Protein AF-A0A438G8S4-F1 (afdb_monomer_lite)

Secondary structure (DSSP, 8-state):
--PPP-----PPP-S-S-PPPPPSS------TTGGGGT-GGG-----PPP-EEEEEEEEEEE-TT--EEEPPPEEEEEETTEEEEEEES-SS-HHHHHHHHHHHHHHHHTS-SSEEEEEEEEEETTS-EEEEEEESS--GGGTTHHHHBSS-HHHHHHHHHHTPPPPP--BSSSEEEEEEEE---HHHHGGG-SS-----STTHHHHHHHHHHHHHHHHSTTEEEEE---SS--TT-EEEEEEEEESSHHHHHHHHHHHHT---S--S-----SEEEEESSGGGHHHHHHHHHHHHHTT--EEEEE--TTT-HHHHHHHHHHTTTTT--EEEEE--SSS----

pLDDT: mean 80.67, std 22.36, range [23.38, 98.88]

Organism: Vitis vinifera (NCBI:txid29760)

Radius of gyration: 25.35 Å; chains: 1; bounding box: 74×63×58 Å

Sequence (343 aa):
MSRAGVLFQNALPEPDSRLGKSDGKNSILTWSHENALGGYEHGLYIEKWAPFVKELAVIVARGRDNSILCYPVVETIHKENICHIVKAPADVPWKIRRLATDVAYKAVSSLEGAGVFAVEMFLTIDGQILLNEVAPRPHNSGHHTIESCYTSQFEQHLRAVVGLPLGDPSMKTPAAIMYNLLGEDEENVEKGRSDGGKSGFEGEAGFSLANKLIGKALSIPGASVHWYDKPEMRKQRKMGHITIVGPSMGIVEARLHSMLGEESVDDQSSVTPRVGIIMGSDSDLPVMKDAAGILNHFGVPHEVRIVSAHRTPEMMFSYAMSARERGVQIIIAGAGGAAHLPG

InterPro domains:
  IPR000031 PurE domain [PF00731] (274-343)
  IPR000031 PurE domain [SM01001] (273-343)
  IPR003135 ATP-grasp fold, ATP-dependent carboxylate-amine ligase-type [PF02222] (39-154)
  IPR011054 Rudiment single hybrid motif [SSF51246] (175-260)
  IPR011761 ATP-grasp fold [PS50975] (44-162)
  IPR040686 Phosphoribosylaminoimidazole carboxylase, C-terminal domain [PF17769] (176-254)

Foldseek 3Di:
DDDDDDDPPPDDPDDDDDDDDDDDDDDPPPDPCQVVVVHCPPHDDDDDDAQFPWKKKWKWFAAPVRDIDIAAIWTFDDDPNATFKIKPRHPDPPVLRVLNRVVVSVVVSPDDDGFMKMWMWGQHPVGDTGTDDIDRYDDPNQQLQVQFAPAGSVNQRVCRRVRHDGDGNYTPFQIKMKGFLAFDWPVVLVVVDPDPDDDPDTAPSRVVVSVLLVVLQVPQPQKDWFAPPDPHHDGRHGGTMIMHTHNDRVSSVVSVCSSVVPDPPPPDDDPLAQEEEEEQDPVCVVVSVVVVVVCVVVVHHYDYDYDHCVPHVVSVVVCVVCCVVSNHNYYHYDYDPPDDDPD

Structure (mmCIF, N/CA/C/O backbone):
data_AF-A0A438G8S4-F1
#
_entry.id   AF-A0A438G8S4-F1
#
loop_
_atom_site.group_PDB
_atom_site.id
_atom_site.type_symbol
_atom_site.label_atom_id
_atom_site.label_alt_id
_atom_site.label_comp_id
_atom_site.label_asym_id
_atom_site.label_entity_id
_atom_site.label_seq_id
_atom_site.pdbx_PDB_ins_code
_atom_site.Cartn_x
_atom_site.Cartn_y
_atom_site.Cartn_z
_atom_site.occupancy
_atom_site.B_iso_or_equiv
_atom_site.auth_seq_id
_atom_site.auth_comp_id
_atom_site.auth_asym_id
_atom_site.auth_atom_id
_atom_site.pdbx_PDB_model_num
ATOM 1 N N . MET A 1 1 ? 20.125 1.885 -22.813 1.00 27.41 1 MET A N 1
ATOM 2 C CA . MET A 1 1 ? 20.150 2.313 -21.397 1.00 27.41 1 MET A CA 1
ATOM 3 C C . MET A 1 1 ? 19.700 3.767 -21.332 1.00 27.41 1 MET A C 1
ATOM 5 O O . MET A 1 1 ? 20.532 4.662 -21.367 1.00 27.41 1 MET A O 1
ATOM 9 N N . SER A 1 2 ? 18.390 4.017 -21.333 1.00 23.38 2 SER A N 1
ATOM 10 C CA . SER A 1 2 ? 17.837 5.356 -21.116 1.00 23.38 2 SER A CA 1
ATOM 11 C C . SER A 1 2 ? 17.893 5.654 -19.619 1.00 23.38 2 SER A C 1
ATOM 13 O O . SER A 1 2 ? 17.249 4.971 -18.823 1.00 23.38 2 SER A O 1
ATOM 15 N N . ARG A 1 3 ? 18.715 6.628 -19.224 1.00 23.48 3 ARG A N 1
ATOM 16 C CA . ARG A 1 3 ? 18.669 7.192 -17.873 1.00 23.48 3 ARG A CA 1
ATOM 17 C C . ARG A 1 3 ? 17.302 7.853 -17.717 1.00 23.48 3 ARG A C 1
ATOM 19 O O . ARG A 1 3 ? 16.975 8.743 -18.493 1.00 23.48 3 ARG A O 1
ATOM 26 N N . ALA A 1 4 ? 16.502 7.360 -16.776 1.00 27.95 4 ALA A N 1
ATOM 27 C CA . ALA A 1 4 ? 15.242 7.980 -16.398 1.00 27.95 4 ALA A CA 1
ATOM 28 C C . ALA A 1 4 ? 15.524 9.435 -15.999 1.00 27.95 4 ALA A C 1
ATOM 30 O O . ALA A 1 4 ? 16.323 9.680 -15.092 1.00 27.95 4 ALA A O 1
ATOM 31 N N . GLY A 1 5 ? 14.934 10.379 -16.733 1.00 25.77 5 GLY A N 1
ATOM 32 C CA . GLY A 1 5 ? 14.933 11.783 -16.351 1.00 25.77 5 GLY A CA 1
ATOM 33 C C . GLY A 1 5 ? 14.265 11.917 -14.988 1.00 25.77 5 GLY A C 1
ATOM 34 O O . GLY A 1 5 ? 13.245 11.285 -14.723 1.00 25.77 5 GLY A O 1
ATOM 35 N N . VAL A 1 6 ? 14.882 12.690 -14.104 1.00 29.17 6 VAL A N 1
ATOM 36 C CA . VAL A 1 6 ? 14.291 13.065 -12.822 1.00 29.17 6 VAL A CA 1
ATOM 37 C C . VAL A 1 6 ? 13.072 13.933 -13.139 1.00 29.17 6 VAL A C 1
ATOM 39 O O . VAL A 1 6 ? 13.227 15.044 -13.641 1.00 29.17 6 VAL A O 1
ATOM 42 N N . LEU A 1 7 ? 11.866 13.412 -12.900 1.00 36.28 7 LEU A N 1
ATOM 43 C CA . LEU A 1 7 ? 10.634 14.198 -12.940 1.00 36.28 7 LEU A CA 1
ATOM 44 C C . LEU A 1 7 ? 10.687 15.218 -11.797 1.00 36.28 7 LEU A C 1
ATOM 46 O O . LEU A 1 7 ? 10.555 14.868 -10.626 1.00 36.28 7 LEU A O 1
ATOM 50 N N . PHE A 1 8 ? 10.903 16.488 -12.133 1.00 32.91 8 PHE A N 1
ATOM 51 C CA . PHE A 1 8 ? 10.674 17.586 -11.203 1.00 32.91 8 PHE A CA 1
ATOM 52 C C . PHE A 1 8 ? 9.167 17.846 -11.115 1.00 32.91 8 PHE A C 1
ATOM 54 O O . PHE A 1 8 ? 8.626 18.646 -11.874 1.00 32.91 8 PHE A O 1
ATOM 61 N N . GLN A 1 9 ? 8.486 17.216 -10.156 1.00 36.41 9 GLN A N 1
ATOM 62 C CA . GLN A 1 9 ? 7.221 17.743 -9.637 1.00 36.41 9 GLN A CA 1
ATOM 63 C C . GLN A 1 9 ? 7.529 18.923 -8.702 1.00 36.41 9 GLN A C 1
ATOM 65 O O . GLN A 1 9 ? 7.425 18.833 -7.479 1.00 36.41 9 GLN A O 1
ATOM 70 N N . ASN A 1 10 ? 7.951 20.052 -9.271 1.00 32.94 10 ASN A N 1
ATOM 71 C CA . ASN A 1 10 ? 7.858 21.315 -8.550 1.00 32.94 10 ASN A CA 1
ATOM 72 C C . ASN A 1 10 ? 6.409 21.783 -8.676 1.00 32.94 10 ASN A C 1
ATOM 74 O O . ASN A 1 10 ? 6.005 22.303 -9.715 1.00 32.94 10 ASN A O 1
ATOM 78 N N . ALA A 1 11 ? 5.627 21.565 -7.619 1.00 32.25 11 ALA A N 1
ATOM 79 C CA . ALA A 1 11 ? 4.345 22.225 -7.448 1.00 32.25 11 ALA A CA 1
ATOM 80 C C . ALA A 1 11 ? 4.557 23.737 -7.618 1.00 32.25 11 ALA A C 1
ATOM 82 O O . ALA A 1 11 ? 5.338 24.351 -6.888 1.00 32.25 11 ALA A O 1
ATOM 83 N N . LEU A 1 12 ? 3.885 24.340 -8.598 1.00 35.34 12 LEU A N 1
ATOM 84 C CA . LEU A 1 12 ? 3.706 25.784 -8.580 1.00 35.34 12 LEU A CA 1
ATOM 85 C C . LEU A 1 12 ? 2.774 26.087 -7.396 1.00 35.34 12 LEU A C 1
ATOM 87 O O . LEU A 1 12 ? 1.701 25.482 -7.327 1.00 35.34 12 LEU A O 1
ATOM 91 N N . PRO A 1 13 ? 3.155 26.968 -6.453 1.00 30.38 13 PRO A N 1
ATOM 92 C CA . PRO A 1 13 ? 2.222 27.426 -5.433 1.00 30.38 13 PRO A CA 1
ATOM 93 C C . PRO A 1 13 ? 1.021 28.100 -6.107 1.00 30.38 13 PRO A C 1
ATOM 95 O O . PRO A 1 13 ? 1.143 28.630 -7.216 1.00 30.38 13 PRO A O 1
ATOM 98 N N . GLU A 1 14 ? -0.136 28.046 -5.443 1.00 31.12 14 GLU A N 1
ATOM 99 C CA . GLU A 1 14 ? -1.374 28.675 -5.905 1.00 31.12 14 GLU A CA 1
ATOM 100 C C . GLU A 1 14 ? -1.153 30.108 -6.425 1.00 31.12 14 GLU A C 1
ATOM 102 O O . GLU A 1 14 ? -0.259 30.821 -5.951 1.00 31.12 14 GLU A O 1
ATOM 107 N N . PRO A 1 15 ? -1.967 30.558 -7.398 1.00 37.41 15 PRO A N 1
ATOM 108 C CA . PRO A 1 15 ? -1.817 31.862 -8.005 1.00 37.41 15 PRO A CA 1
ATOM 109 C C . PRO A 1 15 ? -2.339 32.928 -7.042 1.00 37.41 15 PRO A C 1
ATOM 111 O O . PRO A 1 15 ? -3.450 33.420 -7.210 1.00 37.41 15 PRO A O 1
ATOM 114 N N . ASP A 1 16 ? -1.538 33.333 -6.060 1.00 31.25 16 ASP A N 1
ATOM 115 C CA . ASP A 1 16 ? -1.742 34.642 -5.458 1.00 31.25 16 ASP A CA 1
ATOM 116 C C . ASP A 1 16 ? -0.448 35.374 -5.092 1.00 31.25 16 ASP A C 1
ATOM 118 O O . ASP A 1 16 ? 0.493 34.855 -4.489 1.00 31.25 16 ASP A O 1
ATOM 122 N N . SER A 1 17 ? -0.472 36.656 -5.444 1.00 30.36 17 SER A N 1
ATOM 123 C CA . SER A 1 17 ? 0.406 37.737 -5.014 1.00 30.36 17 SER A CA 1
ATOM 124 C C . SER A 1 17 ? 1.826 37.846 -5.598 1.00 30.36 17 SER A C 1
ATOM 126 O O . SER A 1 17 ? 2.745 38.251 -4.886 1.00 30.36 17 SER A O 1
ATOM 128 N N . ARG A 1 18 ? 2.015 37.623 -6.915 1.00 32.56 18 ARG A N 1
ATOM 129 C CA . ARG A 1 18 ? 2.965 38.441 -7.733 1.00 32.56 18 ARG A CA 1
ATOM 130 C C . ARG A 1 18 ? 2.962 38.239 -9.258 1.00 32.56 18 ARG A C 1
ATOM 132 O O . ARG A 1 18 ? 3.923 38.617 -9.924 1.00 32.56 18 ARG A O 1
ATOM 139 N N . LEU A 1 19 ? 1.895 37.704 -9.845 1.00 36.53 19 LEU A N 1
ATOM 140 C CA . LEU A 1 19 ? 1.791 37.580 -11.303 1.00 36.53 19 LEU A CA 1
ATOM 141 C C . LEU A 1 19 ? 1.117 38.829 -11.887 1.00 36.53 19 LEU A C 1
ATOM 143 O O . LEU A 1 19 ? 0.013 39.201 -11.495 1.00 36.53 19 LEU A O 1
ATOM 147 N N . GLY A 1 20 ? 1.843 39.522 -12.766 1.00 30.20 20 GLY A N 1
ATOM 148 C CA . GLY A 1 20 ? 1.416 40.768 -13.395 1.00 30.20 20 GLY A CA 1
ATOM 149 C C . GLY A 1 20 ? 0.075 40.639 -14.118 1.00 30.20 20 GLY A C 1
ATOM 150 O O . GLY A 1 20 ? -0.240 39.610 -14.712 1.00 30.20 20 GLY A O 1
ATOM 151 N N . LYS A 1 21 ? -0.713 41.717 -14.060 1.00 27.39 21 LYS A N 1
ATOM 152 C CA . LYS A 1 21 ? -1.974 41.872 -14.794 1.00 27.39 21 LYS A CA 1
ATOM 153 C C . LYS A 1 21 ? -1.754 41.632 -16.292 1.00 27.39 21 LYS A C 1
ATOM 155 O O . LYS A 1 21 ? -0.838 42.204 -16.878 1.00 27.39 21 LYS A O 1
ATOM 160 N N . SER A 1 22 ? -2.620 40.826 -16.904 1.00 34.72 22 SER A N 1
ATOM 161 C CA . SER A 1 22 ? -2.694 40.675 -18.356 1.00 34.72 22 SER A CA 1
ATOM 162 C C . SER A 1 22 ? -3.569 41.778 -18.955 1.00 34.72 22 SER A C 1
ATOM 164 O O . SER A 1 22 ? -4.778 41.791 -18.714 1.00 34.72 22 SER A O 1
ATOM 166 N N . ASP A 1 23 ? -2.995 42.646 -19.783 1.00 29.34 23 ASP A N 1
ATOM 167 C CA . ASP A 1 23 ? -3.778 43.458 -20.713 1.00 29.34 23 ASP A CA 1
ATOM 168 C C . ASP A 1 23 ? -3.934 42.671 -22.017 1.00 29.34 23 ASP A C 1
ATOM 170 O O . ASP A 1 23 ? -2.964 42.257 -22.654 1.00 29.34 23 ASP A O 1
ATOM 174 N N . GLY A 1 24 ? -5.188 42.381 -22.364 1.00 40.34 24 GLY A N 1
ATOM 175 C CA . GLY A 1 24 ? -5.553 41.461 -23.432 1.00 40.34 24 GLY A CA 1
ATOM 176 C C . GLY A 1 24 ? -4.952 41.822 -24.790 1.00 40.34 24 GLY A C 1
ATOM 177 O O . GLY A 1 24 ? -5.335 42.821 -25.394 1.00 40.34 24 GLY A O 1
ATOM 178 N N . LYS A 1 25 ? -4.051 40.959 -25.273 1.00 31.59 25 LYS A N 1
ATOM 179 C CA . LYS A 1 25 ? -3.812 40.540 -26.670 1.00 31.59 25 LYS A CA 1
ATOM 180 C C . LYS A 1 25 ? -2.514 39.721 -26.694 1.00 31.59 25 LYS A C 1
ATOM 182 O O . LYS A 1 25 ? -1.467 40.247 -26.352 1.00 31.59 25 LYS A O 1
ATOM 187 N N . ASN A 1 26 ? -2.592 38.450 -27.101 1.00 36.12 26 ASN A N 1
ATOM 188 C CA . ASN A 1 26 ? -1.451 37.546 -27.333 1.00 36.12 26 ASN A CA 1
ATOM 189 C C . ASN A 1 26 ? -0.325 37.600 -26.279 1.00 36.12 26 ASN A C 1
ATOM 191 O O . ASN A 1 26 ? 0.792 38.010 -26.580 1.00 36.12 26 ASN A O 1
ATOM 195 N N . SER A 1 27 ? -0.577 37.127 -25.059 1.00 27.72 27 SER A N 1
ATOM 196 C CA . SER A 1 27 ? 0.499 36.900 -24.089 1.00 27.72 27 SER A CA 1
ATOM 197 C C . SER A 1 27 ? 0.954 35.442 -24.141 1.00 27.72 27 SER A C 1
ATOM 199 O O . SER A 1 27 ? 0.354 34.565 -23.519 1.00 27.72 27 SER A O 1
ATOM 201 N N . ILE A 1 28 ? 2.036 35.190 -24.876 1.00 31.41 28 ILE A N 1
ATOM 202 C CA . ILE A 1 28 ? 2.954 34.095 -24.555 1.00 31.41 28 ILE A CA 1
ATOM 203 C C . ILE A 1 28 ? 3.394 34.353 -23.111 1.00 31.41 28 ILE A C 1
ATOM 205 O O . ILE A 1 28 ? 4.013 35.379 -22.836 1.00 31.41 28 ILE A O 1
ATOM 209 N N . LEU A 1 29 ? 3.012 33.479 -22.179 1.00 34.69 29 LEU A N 1
ATOM 210 C CA . LEU A 1 29 ? 3.540 33.506 -20.817 1.00 34.69 29 LEU A CA 1
ATOM 211 C C . LEU A 1 29 ? 5.038 33.208 -20.916 1.00 34.69 29 LEU A C 1
ATOM 213 O O . LEU A 1 29 ? 5.446 32.055 -21.031 1.00 34.69 29 LEU A O 1
ATOM 217 N N . THR A 1 30 ? 5.862 34.251 -20.948 1.00 35.22 30 THR A N 1
ATOM 218 C CA . THR A 1 30 ? 7.315 34.121 -20.865 1.00 35.22 30 THR A CA 1
ATOM 219 C C . THR A 1 30 ? 7.662 33.731 -19.433 1.00 35.22 30 THR A C 1
ATOM 221 O O . THR A 1 30 ? 7.739 34.584 -18.548 1.00 35.22 30 THR A O 1
ATOM 224 N N . TRP A 1 31 ? 7.820 32.432 -19.189 1.00 48.22 31 TRP A N 1
ATOM 225 C CA . TRP A 1 31 ? 8.297 31.903 -17.917 1.00 48.22 31 TRP A CA 1
ATOM 226 C C . TRP A 1 31 ? 9.793 32.199 -17.781 1.00 48.22 31 TRP A C 1
ATOM 228 O O . TRP A 1 31 ? 10.627 31.525 -18.372 1.00 48.22 31 TRP A O 1
ATOM 238 N N . SER A 1 32 ? 10.160 33.196 -16.978 1.00 46.50 32 SER A N 1
ATOM 239 C CA . SER A 1 32 ? 11.558 33.584 -16.724 1.00 46.50 32 SER A CA 1
ATOM 240 C C . SER A 1 32 ? 12.320 32.621 -15.788 1.00 46.50 32 SER A C 1
ATOM 242 O O . SER A 1 32 ? 13.231 33.042 -15.075 1.00 46.50 32 SER A O 1
ATOM 244 N N . HIS A 1 33 ? 11.936 31.342 -15.723 1.00 54.47 33 HIS A N 1
ATOM 245 C CA . HIS A 1 33 ? 12.423 30.365 -14.732 1.00 54.47 33 HIS A CA 1
ATOM 246 C C . HIS A 1 33 ? 12.982 29.076 -15.352 1.00 54.47 33 HIS A C 1
ATOM 248 O O . HIS A 1 33 ? 13.039 28.037 -14.705 1.00 54.47 33 HIS A O 1
ATOM 254 N N . GLU A 1 34 ? 13.453 29.142 -16.593 1.00 54.41 34 GLU A N 1
ATOM 255 C CA . GLU A 1 34 ? 14.004 27.995 -17.332 1.00 54.41 34 GLU A CA 1
ATOM 256 C C . GLU A 1 34 ? 15.209 27.354 -16.619 1.00 54.41 34 GLU A C 1
ATOM 258 O O . GLU A 1 34 ? 15.308 26.132 -16.515 1.00 54.41 34 GLU A O 1
ATOM 263 N N . ASN A 1 35 ? 16.081 28.180 -16.028 1.00 56.31 35 ASN A N 1
ATOM 264 C CA . ASN A 1 35 ? 17.233 27.706 -15.255 1.00 56.31 35 ASN A CA 1
ATOM 265 C C . ASN A 1 35 ? 16.826 26.992 -13.955 1.00 56.31 35 ASN A C 1
ATOM 267 O O . ASN A 1 35 ? 17.545 26.107 -13.499 1.00 56.31 35 ASN A O 1
ATOM 271 N N . ALA A 1 36 ? 15.676 27.341 -13.366 1.00 61.09 36 ALA A N 1
ATOM 272 C CA . ALA A 1 36 ? 15.169 26.683 -12.159 1.00 61.09 36 ALA A CA 1
ATOM 273 C C . ALA A 1 36 ? 14.598 25.282 -12.448 1.00 61.09 36 ALA A C 1
ATOM 275 O O . ALA A 1 36 ? 14.473 24.472 -11.534 1.00 61.09 36 ALA A O 1
ATOM 276 N N . LEU A 1 37 ? 14.281 24.990 -13.715 1.00 63.16 37 LEU A N 1
ATOM 277 C CA . LEU A 1 37 ? 13.768 23.699 -14.182 1.00 63.16 37 LEU A CA 1
ATOM 278 C C . LEU A 1 37 ? 14.872 22.789 -14.752 1.00 63.16 37 LEU A C 1
ATOM 280 O O . LEU A 1 37 ? 14.572 21.750 -15.329 1.00 63.16 37 LEU A O 1
ATOM 284 N N . GLY A 1 38 ? 16.149 23.164 -14.602 1.00 66.00 38 GLY A N 1
ATOM 285 C CA . GLY A 1 38 ? 17.290 22.359 -15.056 1.00 66.00 38 GLY A CA 1
ATOM 286 C C . GLY A 1 38 ? 17.641 22.504 -16.542 1.00 66.00 38 GLY A C 1
ATOM 287 O O . GLY A 1 38 ? 18.517 21.787 -17.025 1.00 66.00 38 GLY A O 1
ATOM 288 N N . GLY A 1 39 ? 17.010 23.448 -17.252 1.00 66.75 39 GLY A N 1
ATOM 289 C CA . GLY A 1 39 ? 17.267 23.732 -18.665 1.00 66.75 39 GLY A CA 1
ATOM 290 C C . GLY A 1 39 ? 16.673 22.703 -19.639 1.00 66.75 39 GLY A C 1
ATOM 291 O O . GLY A 1 39 ? 16.302 21.589 -19.278 1.00 66.75 39 GLY A O 1
ATOM 292 N N . TYR A 1 40 ? 16.583 23.075 -20.918 1.00 70.62 40 TYR A N 1
ATOM 293 C CA . TYR A 1 40 ? 15.944 22.246 -21.953 1.00 70.62 40 TYR A CA 1
ATOM 294 C C . TYR A 1 40 ? 16.796 21.072 -22.453 1.00 70.62 40 TYR A C 1
ATOM 296 O O . TYR A 1 40 ? 16.299 20.266 -23.237 1.00 70.62 40 TYR A O 1
ATOM 304 N N . GLU A 1 41 ? 18.056 20.948 -22.021 1.00 77.00 41 GLU A N 1
ATOM 305 C CA . GLU A 1 41 ? 18.974 19.914 -22.527 1.00 77.00 41 GLU A CA 1
ATOM 306 C C . GLU A 1 41 ? 18.452 18.484 -22.315 1.00 77.00 41 GLU A C 1
ATOM 308 O O . GLU A 1 41 ? 18.769 17.590 -23.096 1.00 77.00 41 GLU A O 1
ATOM 313 N N . HIS A 1 42 ? 17.613 18.275 -21.296 1.00 67.56 42 HIS A N 1
ATOM 314 C CA . HIS A 1 42 ? 17.050 16.966 -20.955 1.00 67.56 42 HIS A CA 1
ATOM 315 C C . HIS A 1 42 ? 15.594 16.779 -21.409 1.00 67.56 42 HIS A C 1
ATOM 317 O O . HIS A 1 42 ? 15.020 15.718 -21.169 1.00 67.56 42 HIS A O 1
ATOM 323 N N . GLY A 1 43 ? 15.016 17.771 -22.100 1.00 74.62 43 GLY A N 1
ATOM 324 C CA . GLY A 1 43 ? 13.594 17.815 -22.432 1.00 74.62 43 GLY A CA 1
ATOM 325 C C . GLY A 1 43 ? 12.730 18.064 -21.193 1.00 74.62 43 GLY A C 1
ATOM 326 O O . GLY A 1 43 ? 12.899 17.431 -20.155 1.00 74.62 43 GLY A O 1
ATOM 327 N N . LEU A 1 44 ? 11.787 18.997 -21.296 1.00 79.50 44 LEU A N 1
ATOM 328 C CA . LEU A 1 44 ? 10.826 19.272 -20.231 1.00 79.50 44 LEU A CA 1
ATOM 329 C C . LEU A 1 44 ? 9.443 18.811 -20.676 1.00 79.50 44 LEU A C 1
ATOM 331 O O . LEU A 1 44 ? 9.004 19.117 -21.785 1.00 79.50 44 LEU A O 1
ATOM 335 N N . TYR A 1 45 ? 8.767 18.076 -19.799 1.00 79.00 45 TYR A N 1
ATOM 336 C CA . TYR A 1 45 ? 7.364 17.722 -19.948 1.00 79.00 45 TYR A CA 1
ATOM 337 C C . TYR A 1 45 ? 6.553 18.560 -18.964 1.00 79.00 45 TYR A C 1
ATOM 339 O O . TYR A 1 45 ? 6.894 18.641 -17.786 1.00 79.00 45 TYR A O 1
ATOM 347 N N . ILE A 1 46 ? 5.510 19.214 -19.469 1.00 83.94 46 ILE A N 1
ATOM 348 C CA . ILE A 1 46 ? 4.613 20.046 -18.672 1.00 83.94 46 ILE A CA 1
ATOM 349 C C . ILE A 1 46 ? 3.242 19.392 -18.708 1.00 83.94 46 ILE A C 1
ATOM 351 O O . ILE A 1 46 ? 2.676 19.174 -19.780 1.00 83.94 46 ILE A O 1
ATOM 355 N N . GLU A 1 47 ? 2.698 19.127 -17.529 1.00 83.75 47 GLU A N 1
ATOM 356 C CA . GLU A 1 47 ? 1.356 18.595 -17.349 1.00 83.75 47 GLU A CA 1
ATOM 357 C C . GLU A 1 47 ? 0.462 19.573 -16.592 1.00 83.75 47 GLU A C 1
ATOM 359 O O . GLU A 1 47 ? 0.917 20.474 -15.884 1.00 83.75 47 GLU A O 1
ATOM 364 N N . LYS A 1 48 ? -0.848 19.409 -16.773 1.00 89.50 48 LYS A N 1
ATOM 365 C CA . LYS A 1 48 ? -1.839 20.179 -16.028 1.00 89.50 48 LYS A CA 1
ATOM 366 C C . LYS A 1 48 ? -1.869 19.688 -14.581 1.00 89.50 48 LYS A C 1
ATOM 368 O O . LYS A 1 48 ? -1.946 18.488 -14.347 1.00 89.50 48 LYS A O 1
ATOM 373 N N . TRP A 1 49 ? -1.934 20.621 -13.632 1.00 89.31 49 TRP A N 1
ATOM 374 C CA . TRP A 1 49 ? -2.181 20.293 -12.229 1.00 89.31 49 TRP 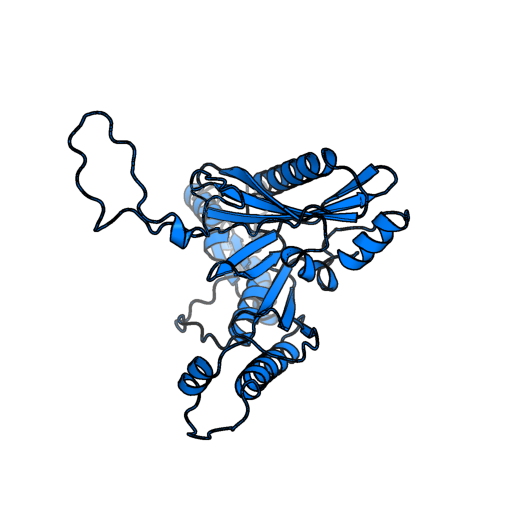A CA 1
ATOM 375 C C . TRP A 1 49 ? -3.488 19.502 -12.050 1.00 89.31 49 TRP A C 1
ATOM 377 O O . TRP A 1 49 ? -4.555 19.933 -12.509 1.00 89.31 49 TRP A O 1
ATOM 387 N N . ALA A 1 50 ? -3.405 18.359 -11.370 1.00 90.12 50 ALA A N 1
ATOM 388 C CA . ALA A 1 50 ? -4.546 17.510 -11.053 1.00 90.12 50 ALA A CA 1
ATOM 389 C C . ALA A 1 50 ? -5.161 17.921 -9.698 1.00 90.12 50 ALA A C 1
ATOM 391 O O . ALA A 1 50 ? -4.490 17.816 -8.675 1.00 90.12 50 ALA A O 1
ATOM 392 N N . PRO A 1 51 ? -6.434 18.360 -9.638 1.00 91.25 51 PRO A N 1
ATOM 393 C CA . PRO A 1 51 ? -7.104 18.674 -8.375 1.00 91.25 51 PRO A CA 1
ATOM 394 C C . PRO A 1 51 ? -7.565 17.383 -7.677 1.00 91.25 51 PRO A C 1
ATOM 396 O O . PRO A 1 51 ? -8.728 16.975 -7.771 1.00 91.25 51 PRO A O 1
ATOM 399 N N . PHE A 1 52 ? -6.628 16.703 -7.021 1.00 94.94 52 PHE A N 1
ATOM 400 C CA . PHE A 1 52 ? -6.867 15.428 -6.353 1.00 94.94 52 PHE A CA 1
ATOM 401 C C . PHE A 1 52 ? -7.221 15.586 -4.871 1.00 94.94 52 PHE A C 1
ATOM 403 O O . PHE A 1 52 ? -6.816 16.539 -4.215 1.00 94.94 52 PHE A O 1
ATOM 410 N N . VAL A 1 53 ? -7.993 14.633 -4.347 1.00 95.88 53 VAL A N 1
ATOM 411 C CA . VAL A 1 53 ? -8.366 14.532 -2.926 1.00 95.88 53 VAL A CA 1
ATOM 412 C C . VAL A 1 53 ? -7.604 13.424 -2.201 1.00 95.88 53 VAL A C 1
ATOM 414 O O . VAL A 1 53 ? -7.488 13.467 -0.980 1.00 95.88 53 VAL A O 1
ATOM 417 N N . LYS A 1 54 ? -7.097 12.426 -2.938 1.00 97.25 54 LYS A N 1
ATOM 418 C CA . LYS A 1 54 ? -6.234 11.354 -2.423 1.00 97.25 54 LYS A CA 1
ATOM 419 C C . LYS A 1 54 ? -5.242 10.909 -3.487 1.00 97.25 54 LYS A C 1
ATOM 421 O O . LYS A 1 54 ? -5.586 10.846 -4.668 1.00 97.25 54 LYS A O 1
ATOM 426 N N . GLU A 1 55 ? -4.059 10.514 -3.045 1.00 98.38 55 GLU A N 1
ATOM 427 C CA . GLU A 1 55 ? -3.107 9.773 -3.864 1.00 98.38 55 GLU A CA 1
ATOM 428 C C . GLU A 1 55 ? -3.270 8.285 -3.564 1.00 98.38 55 GLU A C 1
ATOM 430 O O . GLU A 1 55 ? -3.341 7.862 -2.405 1.00 98.38 55 GLU A O 1
ATOM 435 N N . LEU A 1 56 ? -3.390 7.490 -4.618 1.00 98.75 56 LEU A N 1
ATOM 436 C CA . LEU A 1 56 ? -3.607 6.056 -4.544 1.00 98.75 56 LEU A CA 1
ATOM 437 C C . LEU A 1 56 ? -2.467 5.330 -5.243 1.00 98.75 56 LEU A C 1
ATOM 439 O O . LEU A 1 56 ? -1.940 5.801 -6.246 1.00 98.75 56 LEU A O 1
ATOM 443 N N . ALA A 1 57 ? -2.144 4.132 -4.775 1.00 98.75 57 ALA A N 1
ATOM 444 C CA . ALA A 1 57 ? -1.252 3.244 -5.502 1.00 98.75 57 ALA A CA 1
ATOM 445 C C . ALA A 1 57 ? -1.783 1.813 -5.521 1.00 98.75 57 ALA A C 1
ATOM 447 O O . ALA A 1 57 ? -2.504 1.375 -4.620 1.00 98.75 57 ALA A O 1
ATOM 448 N N . VAL A 1 58 ? -1.409 1.074 -6.562 1.00 98.88 58 VAL A N 1
ATOM 449 C CA . VAL A 1 58 ? -1.641 -0.368 -6.666 1.00 98.88 58 VAL A CA 1
ATOM 450 C C . VAL A 1 58 ? -0.348 -1.028 -7.111 1.00 98.88 58 VAL A C 1
ATOM 452 O O . VAL A 1 58 ? 0.233 -0.665 -8.135 1.00 98.88 58 VAL A O 1
ATOM 455 N N . ILE A 1 59 ? 0.099 -2.013 -6.336 1.00 98.88 59 ILE A N 1
ATOM 456 C CA . ILE A 1 59 ? 1.158 -2.919 -6.767 1.00 98.88 59 ILE A CA 1
ATOM 457 C C . ILE A 1 59 ? 0.536 -3.978 -7.677 1.00 98.88 59 ILE A C 1
ATOM 459 O O . ILE A 1 59 ? -0.503 -4.557 -7.360 1.00 98.88 59 ILE A O 1
ATOM 463 N N . VAL A 1 60 ? 1.173 -4.252 -8.807 1.00 98.88 60 VAL A N 1
ATOM 464 C CA . VAL A 1 60 ? 0.728 -5.233 -9.796 1.00 98.88 60 VAL A CA 1
ATOM 465 C C . VAL A 1 60 ? 1.878 -6.180 -10.099 1.00 98.88 60 VAL A C 1
ATOM 467 O O . VAL A 1 60 ? 2.982 -5.748 -10.423 1.00 98.88 60 VAL A O 1
ATOM 470 N N . ALA A 1 61 ? 1.626 -7.478 -10.006 1.00 98.81 61 ALA A N 1
ATOM 471 C CA . ALA A 1 61 ? 2.556 -8.514 -10.424 1.00 98.81 61 ALA A CA 1
ATOM 472 C C . ALA A 1 61 ? 2.174 -9.029 -11.810 1.00 98.81 61 ALA A C 1
ATOM 474 O O . ALA A 1 61 ? 1.000 -9.304 -12.048 1.00 98.81 61 ALA A O 1
ATOM 475 N N . ARG A 1 62 ? 3.161 -9.192 -12.694 1.00 98.62 62 ARG A N 1
ATOM 476 C CA . ARG A 1 62 ? 3.008 -9.764 -14.039 1.00 98.62 62 ARG A CA 1
ATOM 477 C C . ARG A 1 62 ? 3.986 -10.923 -14.205 1.00 98.62 62 ARG A C 1
ATOM 479 O O . ARG A 1 62 ? 5.198 -10.715 -14.140 1.00 98.62 62 ARG A O 1
ATOM 486 N N . GLY A 1 63 ? 3.472 -12.135 -14.385 1.00 98.31 63 GLY A N 1
ATOM 487 C CA . GLY A 1 63 ? 4.260 -13.348 -14.601 1.00 98.31 63 GLY A CA 1
ATOM 488 C C . GLY A 1 63 ? 4.780 -13.474 -16.036 1.00 98.31 63 GLY A C 1
ATOM 489 O O . GLY A 1 63 ? 4.314 -12.798 -16.955 1.00 98.31 63 GLY A O 1
ATOM 490 N N . ARG A 1 64 ? 5.743 -14.381 -16.251 1.00 97.44 64 ARG A N 1
ATOM 491 C CA . ARG A 1 64 ? 6.236 -14.730 -17.602 1.00 97.44 64 ARG A CA 1
ATOM 492 C C . ARG A 1 64 ? 5.176 -15.403 -18.478 1.00 97.44 64 ARG A C 1
ATOM 494 O O . ARG A 1 64 ? 5.269 -15.349 -19.698 1.00 97.44 64 ARG A O 1
ATOM 501 N N . ASP A 1 65 ? 4.182 -16.017 -17.852 1.00 96.00 65 ASP A N 1
ATOM 502 C CA . ASP A 1 65 ? 3.000 -16.612 -18.476 1.00 96.00 65 ASP A CA 1
ATOM 503 C C . ASP A 1 65 ? 1.889 -15.582 -18.770 1.00 96.00 65 ASP A C 1
ATOM 505 O O . ASP A 1 65 ? 0.795 -15.957 -19.181 1.00 96.00 65 ASP A O 1
ATOM 509 N N . ASN A 1 66 ? 2.166 -14.286 -18.577 1.00 95.25 66 ASN A N 1
ATOM 510 C CA . ASN A 1 66 ? 1.214 -13.174 -18.655 1.00 95.25 66 ASN A CA 1
ATOM 511 C C . ASN A 1 66 ? 0.088 -13.218 -17.607 1.00 95.25 66 ASN A C 1
ATOM 513 O O . ASN A 1 66 ? -0.875 -12.458 -17.726 1.00 95.25 66 ASN A O 1
ATOM 517 N N . SER A 1 67 ? 0.201 -14.049 -16.564 1.00 97.75 67 SER A N 1
ATOM 518 C CA . SER A 1 67 ? -0.666 -13.922 -15.392 1.00 97.75 67 SER A CA 1
ATOM 519 C C . SER A 1 67 ? -0.465 -12.548 -14.748 1.00 97.75 67 SER A C 1
ATOM 521 O O . SER A 1 67 ? 0.659 -12.045 -14.671 1.00 97.75 67 SER A O 1
ATOM 523 N N . ILE A 1 68 ? -1.554 -11.916 -14.310 1.00 98.62 68 ILE A N 1
ATOM 524 C CA . ILE A 1 68 ? -1.515 -10.610 -13.649 1.00 98.62 68 ILE A CA 1
ATOM 525 C C . ILE A 1 68 ? -2.325 -10.686 -12.363 1.00 98.62 68 ILE A C 1
ATOM 527 O O . ILE A 1 68 ? -3.483 -11.098 -12.386 1.00 98.62 68 ILE A O 1
ATOM 531 N N . LEU A 1 69 ? -1.721 -10.256 -11.257 1.00 98.69 69 LEU A N 1
ATOM 532 C CA . LEU A 1 69 ? -2.378 -10.127 -9.959 1.00 98.69 69 LEU A CA 1
ATOM 533 C C . LEU A 1 69 ? -2.166 -8.718 -9.407 1.00 98.69 69 LEU A C 1
ATOM 535 O O . LEU A 1 69 ? -1.053 -8.193 -9.436 1.00 98.69 69 LEU A O 1
ATOM 539 N N . CYS A 1 70 ? -3.228 -8.121 -8.877 1.00 98.81 70 CYS A N 1
ATOM 540 C CA . CYS A 1 70 ? -3.188 -6.803 -8.254 1.00 98.81 70 CYS A CA 1
ATOM 541 C C . CYS A 1 70 ? -3.262 -6.935 -6.734 1.00 98.81 70 CYS A C 1
ATOM 543 O O . CYS A 1 70 ? -4.083 -7.682 -6.201 1.00 98.81 70 CYS A O 1
ATOM 545 N N . TYR A 1 71 ? -2.419 -6.177 -6.045 1.00 98.88 71 TYR A N 1
ATOM 546 C CA . TYR A 1 71 ? -2.510 -5.974 -4.607 1.00 98.88 71 TYR A CA 1
ATOM 547 C C . TYR A 1 71 ? -3.648 -5.010 -4.259 1.00 98.88 71 TYR A C 1
ATOM 549 O O . TYR A 1 71 ? -4.139 -4.288 -5.134 1.00 98.88 71 TYR A O 1
ATOM 557 N N . PRO A 1 72 ? -4.072 -4.967 -2.984 1.00 98.56 72 PRO A N 1
ATOM 558 C CA . PRO A 1 72 ? -5.055 -3.997 -2.528 1.00 98.56 72 PRO A CA 1
ATOM 559 C C . PRO A 1 72 ? -4.632 -2.564 -2.843 1.00 98.56 72 PRO A C 1
ATOM 561 O O . PRO A 1 72 ? -3.462 -2.207 -2.722 1.00 98.56 72 PRO A O 1
ATOM 564 N N . VAL A 1 73 ? -5.611 -1.737 -3.207 1.00 98.88 73 VAL A N 1
ATOM 565 C CA . VAL A 1 73 ? -5.407 -0.295 -3.369 1.00 98.88 73 VAL A CA 1
ATOM 566 C C . VAL A 1 73 ? -4.979 0.295 -2.035 1.00 98.88 73 VAL A C 1
ATOM 568 O O . VAL A 1 73 ? -5.642 0.055 -1.021 1.00 98.88 73 VAL A O 1
ATOM 571 N N . VAL A 1 74 ? -3.913 1.086 -2.049 1.00 98.88 74 VAL A N 1
ATOM 572 C CA . VAL A 1 74 ? -3.414 1.819 -0.883 1.00 98.88 74 VAL A CA 1
ATOM 573 C C . VAL A 1 74 ? -3.565 3.317 -1.080 1.00 98.88 74 VAL A C 1
ATOM 575 O O . VAL A 1 74 ? -3.565 3.795 -2.212 1.00 98.88 74 VAL A O 1
ATOM 578 N N . GLU A 1 75 ? -3.707 4.046 0.020 1.00 98.62 75 GLU A N 1
ATOM 579 C CA . GLU A 1 75 ? -3.572 5.502 0.037 1.00 98.62 75 GLU A CA 1
ATOM 580 C C . GLU A 1 75 ? -2.138 5.852 0.425 1.00 98.62 75 GLU A C 1
ATOM 582 O O . GLU A 1 75 ? -1.624 5.340 1.422 1.00 98.62 75 GLU A O 1
ATOM 587 N N . THR A 1 76 ? -1.496 6.712 -0.356 1.00 98.12 76 THR A N 1
ATOM 588 C CA . THR A 1 76 ? -0.156 7.239 -0.078 1.00 98.12 76 THR A CA 1
ATOM 589 C C . THR A 1 76 ? -0.272 8.689 0.363 1.00 98.12 76 THR A C 1
ATOM 591 O O . THR A 1 76 ? -0.999 9.460 -0.250 1.00 98.12 76 THR A O 1
ATOM 594 N N . ILE A 1 77 ? 0.443 9.070 1.416 1.00 96.31 77 ILE A N 1
ATOM 595 C CA . ILE A 1 77 ? 0.476 10.449 1.911 1.00 96.31 77 ILE A CA 1
ATOM 596 C C . ILE A 1 77 ? 1.904 10.955 1.754 1.00 96.31 77 ILE A C 1
ATOM 598 O O . ILE A 1 77 ? 2.823 10.432 2.399 1.00 96.31 77 ILE A O 1
ATOM 602 N N . HIS A 1 78 ? 2.085 11.954 0.894 1.00 90.44 78 HIS A N 1
ATOM 603 C CA . HIS A 1 78 ? 3.370 12.594 0.647 1.00 90.44 78 HIS A CA 1
ATOM 604 C C . HIS A 1 78 ? 3.525 13.882 1.462 1.00 90.44 78 HIS A C 1
ATOM 606 O O . HIS A 1 78 ? 2.581 14.646 1.650 1.00 90.44 78 HIS A O 1
ATOM 612 N N . LYS A 1 79 ? 4.745 14.139 1.933 1.00 85.00 79 LYS A N 1
ATOM 613 C CA . LYS A 1 79 ? 5.161 15.416 2.519 1.00 85.00 79 LYS A CA 1
ATOM 614 C C . LYS A 1 79 ? 6.454 15.831 1.838 1.00 85.00 79 LYS A C 1
ATOM 616 O O . LYS A 1 79 ? 7.359 15.010 1.732 1.00 85.00 79 LYS A O 1
ATOM 621 N N . GLU A 1 80 ? 6.519 17.068 1.345 1.00 84.88 80 GLU A N 1
ATOM 622 C CA . GLU A 1 80 ? 7.693 17.577 0.611 1.00 84.88 80 GLU A CA 1
ATOM 623 C C . GLU A 1 80 ? 8.105 16.637 -0.543 1.00 84.88 80 GLU A C 1
ATOM 625 O O . GLU A 1 80 ? 9.281 16.341 -0.736 1.00 84.88 80 GLU A O 1
ATOM 630 N N . ASN A 1 81 ? 7.113 16.126 -1.287 1.00 84.75 81 ASN A N 1
ATOM 631 C CA . ASN A 1 81 ? 7.272 15.164 -2.388 1.00 84.75 81 ASN A CA 1
ATOM 632 C C . ASN A 1 81 ? 7.877 13.803 -1.986 1.00 84.75 81 ASN A C 1
ATOM 634 O O . ASN A 1 81 ? 8.397 13.065 -2.823 1.00 84.75 81 ASN A O 1
ATOM 638 N N . ILE A 1 82 ? 7.801 13.432 -0.704 1.00 85.69 82 ILE A N 1
ATOM 639 C CA . ILE A 1 82 ? 8.290 12.149 -0.195 1.00 85.69 82 ILE A CA 1
ATOM 640 C C . ILE A 1 82 ? 7.151 11.389 0.457 1.00 85.69 82 ILE A C 1
ATOM 642 O O . ILE A 1 82 ? 6.487 11.889 1.361 1.00 85.69 82 ILE A O 1
ATOM 646 N N . CYS A 1 83 ? 6.961 10.141 0.026 1.00 92.25 83 CYS A N 1
ATOM 647 C CA . CYS A 1 83 ? 5.986 9.248 0.637 1.00 92.25 83 CYS A CA 1
ATOM 648 C C . CYS A 1 83 ? 6.332 9.078 2.118 1.00 92.25 83 CYS A C 1
ATOM 650 O O . CYS A 1 83 ? 7.423 8.606 2.450 1.00 92.25 83 CYS A O 1
ATOM 652 N N . HIS A 1 84 ? 5.413 9.462 2.992 1.00 91.75 84 HIS A N 1
ATOM 653 C CA . HIS A 1 84 ? 5.583 9.425 4.439 1.00 91.75 84 HIS A CA 1
ATOM 654 C C . HIS A 1 84 ? 4.804 8.257 5.040 1.00 91.75 84 HIS A C 1
ATOM 656 O O . HIS A 1 84 ? 5.343 7.488 5.837 1.00 91.75 84 HIS A O 1
ATOM 662 N N . ILE A 1 85 ? 3.545 8.111 4.617 1.00 97.38 85 ILE A N 1
ATOM 663 C CA . ILE A 1 85 ? 2.601 7.123 5.137 1.00 97.38 85 ILE A CA 1
ATOM 664 C C . ILE A 1 85 ? 1.938 6.382 3.975 1.00 97.38 85 ILE A C 1
ATOM 666 O O . ILE A 1 85 ? 1.614 6.977 2.948 1.00 97.38 85 ILE A O 1
ATOM 670 N N . VAL A 1 86 ? 1.696 5.087 4.163 1.00 98.75 86 VAL A N 1
ATOM 671 C CA . VAL A 1 86 ? 0.874 4.256 3.278 1.00 98.75 86 VAL A CA 1
ATOM 672 C C . VAL A 1 86 ? -0.205 3.582 4.113 1.00 98.75 86 VAL A C 1
ATOM 674 O O . VAL A 1 86 ? 0.123 2.884 5.072 1.00 98.75 86 VAL A O 1
ATOM 677 N N . LYS A 1 87 ? -1.478 3.751 3.753 1.00 98.62 87 LYS A N 1
ATOM 678 C CA . LYS A 1 87 ? -2.622 3.099 4.408 1.00 98.62 87 LYS A CA 1
ATOM 679 C C . LYS A 1 87 ? -3.184 1.995 3.514 1.00 98.62 87 LYS A C 1
ATOM 681 O O . LYS A 1 87 ? -3.546 2.252 2.365 1.00 98.62 87 LYS A O 1
ATOM 686 N N . ALA A 1 88 ? -3.284 0.781 4.049 1.00 98.38 88 ALA A N 1
ATOM 687 C CA . ALA A 1 88 ? -3.797 -0.390 3.346 1.00 98.38 88 ALA A CA 1
ATOM 688 C C . ALA A 1 88 ? -4.932 -1.069 4.145 1.00 98.38 88 ALA A C 1
ATOM 690 O O . ALA A 1 88 ? -4.726 -1.403 5.314 1.00 98.38 88 ALA A O 1
ATOM 691 N N . PRO A 1 89 ? -6.110 -1.320 3.543 1.00 98.06 89 PRO A N 1
ATOM 692 C CA . PRO A 1 89 ? -6.551 -0.802 2.245 1.00 98.06 89 PRO A CA 1
ATOM 693 C C . PRO A 1 89 ? -6.820 0.715 2.294 1.00 98.06 89 PRO A C 1
ATOM 695 O O . PRO A 1 89 ? -7.033 1.281 3.365 1.00 98.06 89 PRO A O 1
ATOM 698 N N . ALA A 1 90 ? -6.863 1.361 1.129 1.00 97.06 90 ALA A N 1
ATOM 699 C CA . ALA A 1 90 ? -7.259 2.759 0.987 1.00 97.06 90 ALA A CA 1
ATOM 700 C C . ALA A 1 90 ? -8.695 2.989 1.482 1.00 97.06 90 ALA A C 1
ATOM 702 O O . ALA A 1 90 ? -9.618 2.230 1.127 1.00 97.06 90 ALA A O 1
ATOM 703 N N . ASP A 1 91 ? -8.899 4.075 2.233 1.00 94.12 91 ASP A N 1
ATOM 704 C CA . ASP A 1 91 ? -10.221 4.447 2.725 1.00 94.12 91 ASP A CA 1
ATOM 705 C C . ASP A 1 91 ? -11.032 5.215 1.672 1.00 94.12 91 ASP A C 1
ATOM 707 O O . ASP A 1 91 ? -11.191 6.435 1.708 1.00 94.12 91 ASP A O 1
ATOM 711 N N . VAL A 1 92 ? -11.522 4.470 0.683 1.00 92.38 92 VAL A N 1
ATOM 712 C CA . VAL A 1 92 ? -12.350 4.975 -0.417 1.00 92.38 92 VAL A CA 1
ATOM 713 C C . VAL A 1 92 ? -13.514 4.018 -0.698 1.00 92.38 92 VAL A C 1
ATOM 715 O O . VAL A 1 92 ? -13.440 2.831 -0.352 1.00 92.38 92 VAL A O 1
ATOM 718 N N . PRO A 1 93 ? -14.609 4.482 -1.333 1.00 94.00 93 PRO A N 1
ATOM 719 C CA . PRO A 1 93 ? -15.715 3.611 -1.716 1.00 94.00 93 PRO A CA 1
ATOM 720 C C . PRO A 1 93 ? -15.246 2.417 -2.555 1.00 94.00 93 PRO A C 1
ATOM 722 O O . PRO A 1 93 ? -14.318 2.524 -3.357 1.00 94.00 93 PRO A O 1
ATOM 725 N N . TRP A 1 94 ? -15.933 1.278 -2.435 1.00 92.81 94 TRP A N 1
ATOM 726 C CA . TRP A 1 94 ? -15.538 0.049 -3.136 1.00 92.81 94 TRP A CA 1
ATOM 727 C C . TRP A 1 94 ? -15.425 0.240 -4.660 1.00 92.81 94 TRP A C 1
ATOM 729 O O . TRP A 1 94 ? -14.534 -0.332 -5.284 1.00 92.81 94 TRP A O 1
ATOM 739 N N . LYS A 1 95 ? -16.294 1.080 -5.247 1.00 95.50 95 LYS A N 1
ATOM 740 C CA . LYS A 1 95 ? -16.288 1.409 -6.681 1.00 95.50 95 LYS A CA 1
ATOM 741 C C . LYS A 1 95 ? -14.983 2.086 -7.100 1.00 95.50 95 LYS A C 1
ATOM 743 O O . LYS A 1 95 ? -14.455 1.761 -8.154 1.00 95.50 95 LYS A O 1
ATOM 748 N N . ILE A 1 96 ? -14.450 2.968 -6.252 1.00 97.81 96 ILE A N 1
ATOM 749 C CA . ILE A 1 96 ? -13.175 3.652 -6.482 1.00 97.81 96 ILE A CA 1
ATOM 750 C C . ILE A 1 96 ? -12.014 2.664 -6.373 1.00 97.81 96 ILE A C 1
ATOM 752 O O . ILE A 1 96 ? -11.155 2.650 -7.249 1.00 97.81 96 ILE A O 1
ATOM 756 N N . ARG A 1 97 ? -12.020 1.769 -5.371 1.00 97.12 97 ARG A N 1
ATOM 757 C CA . ARG A 1 97 ? -10.993 0.713 -5.278 1.00 97.12 97 ARG A CA 1
ATOM 758 C C . ARG A 1 97 ? -10.976 -0.175 -6.521 1.00 97.12 97 ARG A C 1
ATOM 760 O O . ARG A 1 97 ? -9.910 -0.472 -7.054 1.00 97.12 97 ARG A O 1
ATOM 767 N N . ARG A 1 98 ? -12.156 -0.578 -7.000 1.00 97.94 98 ARG A N 1
ATOM 768 C CA . ARG A 1 98 ? -12.277 -1.368 -8.228 1.00 97.94 98 ARG A CA 1
ATOM 769 C C . ARG A 1 98 ? -11.756 -0.598 -9.439 1.00 97.94 98 ARG A C 1
ATOM 771 O O . ARG A 1 98 ? -10.939 -1.138 -10.167 1.00 97.94 98 ARG A O 1
ATOM 778 N N . LEU A 1 99 ? -12.167 0.659 -9.610 1.00 98.50 99 LEU A N 1
ATOM 779 C CA . LEU A 1 99 ? -11.713 1.493 -10.722 1.00 98.50 99 LEU A CA 1
ATOM 780 C C . LEU A 1 99 ? -10.187 1.672 -10.724 1.00 98.50 99 LEU A C 1
ATOM 782 O O . LEU A 1 99 ? -9.563 1.487 -11.763 1.00 98.50 99 LEU A O 1
ATOM 786 N N . ALA A 1 100 ? -9.579 1.966 -9.572 1.00 98.69 100 ALA A N 1
ATOM 787 C CA . ALA A 1 100 ? -8.126 2.082 -9.436 1.00 98.69 100 ALA A CA 1
ATOM 788 C C . ALA A 1 100 ? -7.404 0.761 -9.754 1.00 98.69 100 ALA A C 1
ATOM 790 O O . ALA A 1 100 ? -6.386 0.756 -10.443 1.00 98.69 100 ALA A O 1
ATOM 791 N N . THR A 1 101 ? -7.964 -0.370 -9.314 1.00 98.81 101 THR A N 1
ATOM 792 C CA . THR A 1 101 ? -7.440 -1.704 -9.652 1.00 98.81 101 THR A CA 1
ATOM 793 C C . THR A 1 101 ? -7.516 -1.962 -11.159 1.00 98.81 101 THR A C 1
ATOM 795 O O . THR A 1 101 ? -6.537 -2.410 -11.750 1.00 98.81 101 THR A O 1
ATOM 798 N N . ASP A 1 102 ? -8.639 -1.624 -11.799 1.00 98.62 102 ASP A N 1
ATOM 799 C CA . ASP A 1 102 ? -8.837 -1.794 -13.242 1.00 98.62 102 ASP A CA 1
ATOM 800 C C . ASP A 1 102 ? -7.879 -0.904 -14.056 1.00 98.62 102 ASP A C 1
ATOM 802 O O . ASP A 1 102 ? -7.341 -1.348 -15.074 1.00 98.62 102 ASP A O 1
ATOM 806 N N . VAL A 1 103 ? -7.638 0.340 -13.619 1.00 98.62 103 VAL A N 1
ATOM 807 C CA . VAL A 1 103 ? -6.648 1.247 -14.233 1.00 98.62 103 VAL A CA 1
ATOM 808 C C . VAL A 1 103 ? -5.245 0.657 -14.118 1.00 98.62 103 VAL A C 1
ATOM 810 O O . VAL A 1 103 ? -4.549 0.556 -15.129 1.00 98.62 103 VAL A O 1
ATOM 813 N N . ALA A 1 104 ? -4.848 0.203 -12.928 1.00 98.75 104 ALA A N 1
ATOM 814 C CA . ALA A 1 104 ? -3.533 -0.387 -12.704 1.00 98.75 104 ALA A CA 1
ATOM 815 C C . ALA A 1 104 ? -3.318 -1.678 -13.506 1.00 98.75 104 ALA A C 1
ATOM 817 O O . ALA A 1 104 ? -2.274 -1.848 -14.141 1.00 98.75 104 ALA A O 1
ATOM 818 N N . TYR A 1 105 ? -4.327 -2.551 -13.547 1.00 98.69 105 TYR A N 1
ATOM 819 C CA . TYR A 1 105 ? -4.320 -3.752 -14.377 1.00 98.69 105 TYR A CA 1
ATOM 820 C C . TYR A 1 105 ? -4.111 -3.402 -15.853 1.00 98.69 105 TYR A C 1
ATOM 822 O O . TYR A 1 105 ? -3.233 -3.975 -16.498 1.00 98.69 105 TYR A O 1
ATOM 830 N N . LYS A 1 106 ? -4.878 -2.446 -16.397 1.00 98.56 106 LYS A N 1
ATOM 831 C CA . LYS A 1 106 ? -4.774 -2.028 -17.806 1.00 98.56 106 LYS A CA 1
ATOM 832 C C . LYS A 1 106 ? -3.419 -1.400 -18.121 1.00 98.56 106 LYS A C 1
ATOM 834 O O . LYS A 1 106 ? -2.832 -1.743 -19.144 1.00 98.56 106 LYS A O 1
ATOM 839 N N . ALA A 1 107 ? -2.917 -0.534 -17.239 1.00 98.19 107 ALA A N 1
ATOM 840 C CA . ALA A 1 107 ? -1.609 0.092 -17.393 1.00 98.19 107 ALA A CA 1
ATOM 841 C C . ALA A 1 107 ? -0.511 -0.973 -17.515 1.00 98.19 107 ALA A C 1
ATOM 843 O O . ALA A 1 107 ? 0.227 -0.987 -18.495 1.00 98.19 107 ALA A O 1
ATOM 844 N N . VAL A 1 108 ? -0.459 -1.935 -16.593 1.00 98.44 108 VAL A N 1
ATOM 845 C CA . VAL A 1 108 ? 0.587 -2.972 -16.589 1.00 98.44 108 VAL A CA 1
ATOM 846 C C . VAL A 1 108 ? 0.373 -4.031 -17.672 1.00 98.44 108 VAL A C 1
ATOM 848 O O . VAL A 1 108 ? 1.344 -4.542 -18.222 1.00 98.44 108 VAL A O 1
ATOM 851 N N . SER A 1 109 ? -0.873 -4.316 -18.053 1.00 97.81 109 SER A N 1
ATOM 852 C CA . SER A 1 109 ? -1.179 -5.197 -19.192 1.00 97.81 109 SER A CA 1
ATOM 853 C C . SER A 1 109 ? -0.639 -4.653 -20.518 1.00 97.81 109 SER A C 1
ATOM 855 O O . SER A 1 109 ? -0.342 -5.437 -21.416 1.00 97.81 109 SER A O 1
ATOM 857 N N . SER A 1 110 ? -0.507 -3.327 -20.640 1.00 97.06 110 SER A N 1
ATOM 858 C CA . SER A 1 110 ? 0.061 -2.660 -21.821 1.00 97.06 110 SER A CA 1
ATOM 859 C C . SER A 1 110 ? 1.594 -2.654 -21.859 1.00 97.06 110 SER A C 1
ATOM 861 O O . SER A 1 110 ? 2.176 -2.280 -22.875 1.00 97.06 110 SER A O 1
ATOM 863 N N . LEU A 1 111 ? 2.247 -3.073 -20.771 1.00 95.31 111 LEU A N 1
ATOM 864 C CA . LEU A 1 111 ? 3.699 -3.133 -20.65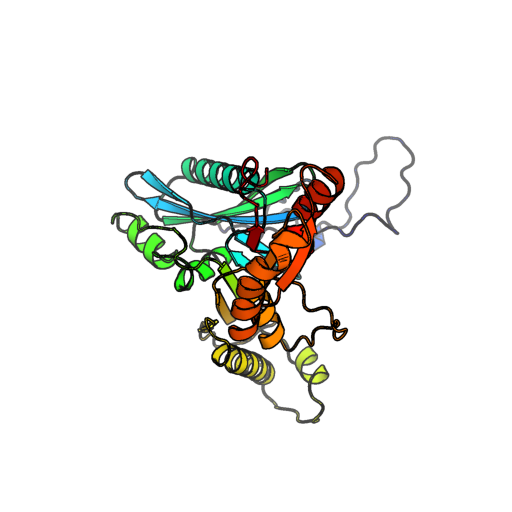7 1.00 95.31 111 LEU A CA 1
ATOM 865 C C . LEU A 1 111 ? 4.217 -4.550 -20.912 1.00 95.31 111 LEU A C 1
ATOM 867 O O . LEU A 1 111 ? 3.554 -5.558 -20.651 1.00 95.31 111 LEU A O 1
ATOM 871 N N . GLU A 1 112 ? 5.457 -4.616 -21.382 1.00 94.00 112 GLU A N 1
ATOM 872 C CA . GLU A 1 112 ? 6.207 -5.859 -21.509 1.00 94.00 112 GLU A CA 1
ATOM 873 C C . GLU A 1 112 ? 7.025 -6.149 -20.240 1.00 94.00 112 GLU A C 1
ATOM 875 O O . GLU A 1 112 ? 7.305 -5.269 -19.425 1.00 94.00 112 GLU A O 1
ATOM 880 N N . GLY A 1 113 ? 7.452 -7.404 -20.090 1.00 94.69 113 GLY A N 1
ATOM 881 C CA . GLY A 1 113 ? 8.320 -7.841 -18.995 1.00 94.69 113 GLY A CA 1
ATOM 882 C C . GLY A 1 113 ? 7.589 -8.539 -17.848 1.00 94.69 113 GLY A C 1
ATOM 883 O O . GLY A 1 113 ? 6.370 -8.482 -17.715 1.00 94.69 113 GLY A O 1
ATOM 884 N N . ALA A 1 114 ? 8.352 -9.256 -17.029 1.00 98.00 114 ALA A N 1
ATOM 885 C CA . ALA A 1 114 ? 7.847 -9.949 -15.849 1.00 98.00 114 ALA A CA 1
ATOM 886 C C . ALA A 1 114 ? 8.426 -9.307 -14.590 1.00 98.00 114 ALA A C 1
ATOM 888 O O . ALA A 1 114 ? 9.568 -8.846 -14.596 1.00 98.00 114 ALA A O 1
ATOM 889 N N . GLY A 1 115 ? 7.648 -9.284 -13.515 1.00 98.44 115 GLY A N 1
ATOM 890 C CA . GLY A 1 115 ? 8.050 -8.675 -12.257 1.00 98.44 115 GLY A CA 1
ATOM 891 C C . GLY A 1 115 ? 6.891 -7.994 -11.549 1.00 98.44 115 GLY A C 1
ATOM 892 O O . GLY A 1 115 ? 5.735 -8.395 -11.670 1.00 98.44 115 GLY A O 1
ATOM 893 N N . VAL A 1 116 ? 7.233 -6.955 -10.796 1.00 98.69 116 VAL A N 1
ATOM 894 C CA . VAL A 1 116 ? 6.292 -6.146 -10.026 1.00 98.69 116 VAL A CA 1
ATOM 895 C C . VAL A 1 116 ? 6.390 -4.715 -10.516 1.00 98.69 116 VAL A C 1
ATOM 897 O O . VAL A 1 116 ? 7.490 -4.221 -10.759 1.00 98.69 116 VAL A O 1
ATOM 900 N N . PHE A 1 117 ? 5.234 -4.084 -10.633 1.00 98.75 117 PHE A N 1
ATOM 901 C CA . PHE A 1 117 ? 5.038 -2.721 -11.076 1.00 98.75 117 PHE A CA 1
ATOM 902 C C . PHE A 1 117 ? 4.227 -1.994 -10.009 1.00 98.75 117 PHE A C 1
ATOM 904 O O . PHE A 1 117 ? 3.279 -2.561 -9.467 1.00 98.75 117 PHE A O 1
ATOM 91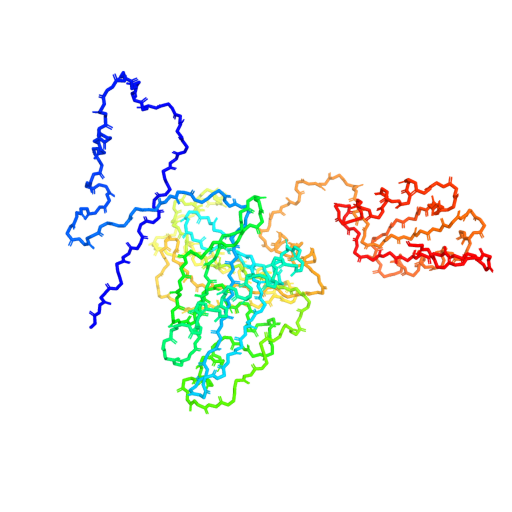1 N N . ALA A 1 118 ? 4.569 -0.750 -9.710 1.00 98.69 118 ALA A N 1
ATOM 912 C CA . ALA A 1 118 ? 3.683 0.136 -8.970 1.00 98.69 118 ALA A CA 1
ATOM 913 C C . ALA A 1 118 ? 3.027 1.105 -9.932 1.00 98.69 118 ALA A C 1
ATOM 915 O O . ALA A 1 118 ? 3.697 1.665 -10.794 1.00 98.69 118 ALA A O 1
ATOM 916 N N . VAL A 1 119 ? 1.724 1.278 -9.770 1.00 98.75 119 VAL A N 1
ATOM 917 C CA . VAL A 1 119 ? 0.929 2.248 -10.509 1.00 98.75 119 VAL A CA 1
ATOM 918 C C . VAL A 1 119 ? 0.455 3.284 -9.506 1.00 98.75 119 VAL A C 1
ATOM 920 O O . VAL A 1 119 ? -0.337 2.950 -8.621 1.00 98.75 119 VAL A O 1
ATOM 923 N N . GLU A 1 120 ? 0.957 4.507 -9.625 1.00 98.69 120 GLU A N 1
ATOM 924 C CA . GLU A 1 120 ? 0.538 5.642 -8.806 1.00 98.69 120 GLU A CA 1
ATOM 925 C C . GLU A 1 120 ? -0.549 6.432 -9.519 1.00 98.69 120 GLU A C 1
ATOM 927 O O . GLU A 1 120 ? -0.533 6.592 -10.742 1.00 98.69 120 GLU A O 1
ATOM 932 N N . MET A 1 121 ? -1.530 6.897 -8.759 1.00 98.69 121 MET A N 1
ATOM 933 C CA . MET A 1 121 ? -2.750 7.483 -9.280 1.00 98.69 121 MET A CA 1
ATOM 934 C C . MET A 1 121 ? -3.244 8.616 -8.390 1.00 98.69 121 MET A C 1
ATOM 936 O O . MET A 1 121 ? -3.049 8.620 -7.177 1.00 98.69 121 MET A O 1
ATOM 940 N N . PHE A 1 122 ? -4.002 9.520 -8.991 1.00 98.44 122 PHE A N 1
ATOM 941 C CA . PHE A 1 122 ? -4.741 10.559 -8.296 1.00 98.44 122 PHE A CA 1
ATOM 942 C C . PHE A 1 122 ? -6.239 10.266 -8.334 1.00 98.44 122 PHE A C 1
ATOM 944 O O . PHE A 1 122 ? -6.801 10.027 -9.404 1.00 98.44 122 PHE A O 1
ATOM 951 N N . LEU A 1 123 ? -6.894 10.317 -7.173 1.00 98.06 123 LEU A N 1
ATOM 952 C CA . LEU A 1 123 ? -8.350 10.368 -7.065 1.00 98.06 123 LEU A CA 1
ATOM 953 C C . LEU A 1 123 ? -8.791 11.828 -7.064 1.00 98.06 123 LEU A C 1
ATOM 955 O O . LEU A 1 123 ? -8.456 12.567 -6.140 1.00 98.06 123 LEU A O 1
ATOM 959 N N . THR A 1 124 ? -9.557 12.242 -8.064 1.00 96.62 124 THR A N 1
ATOM 960 C CA . THR A 1 124 ? -10.067 13.614 -8.177 1.00 96.62 124 THR A CA 1
ATOM 961 C C . THR A 1 124 ? -11.347 13.829 -7.369 1.00 96.62 124 THR A C 1
ATOM 963 O O . THR A 1 124 ? -12.025 12.878 -6.972 1.00 96.62 124 THR A O 1
ATOM 966 N N . ILE A 1 125 ? -11.701 15.097 -7.138 1.00 91.75 125 ILE A N 1
ATOM 967 C CA . ILE A 1 125 ? -12.919 15.487 -6.404 1.00 91.75 125 ILE A CA 1
ATOM 968 C C . ILE A 1 125 ? -14.216 14.963 -7.043 1.00 91.75 125 ILE A C 1
ATOM 970 O O . ILE A 1 125 ? -15.179 14.666 -6.341 1.00 91.75 125 ILE A O 1
ATOM 974 N N . ASP A 1 126 ? -14.239 14.805 -8.365 1.00 92.56 126 ASP A N 1
ATOM 975 C CA . ASP A 1 126 ? -15.358 14.255 -9.134 1.00 92.56 126 ASP A CA 1
ATOM 976 C C . ASP A 1 126 ? -15.305 12.720 -9.269 1.00 92.56 126 ASP A C 1
ATOM 978 O O . ASP A 1 126 ? -16.128 12.122 -9.962 1.00 92.56 126 ASP A O 1
ATOM 982 N N . GLY A 1 127 ? -14.370 12.062 -8.575 1.00 92.62 127 GLY A N 1
ATOM 983 C CA . GLY A 1 127 ? -14.282 10.606 -8.490 1.00 92.62 127 GLY A CA 1
ATOM 984 C C . GLY A 1 127 ? -13.580 9.931 -9.670 1.00 92.62 127 GLY A C 1
ATOM 985 O O . GLY A 1 127 ? -13.737 8.719 -9.844 1.00 92.62 127 GLY A O 1
ATOM 986 N N . GLN A 1 128 ? -12.816 10.674 -10.476 1.00 95.88 128 GLN A N 1
ATOM 987 C CA . GLN A 1 128 ? -11.972 10.099 -11.526 1.00 95.88 128 GLN A CA 1
ATOM 988 C C . GLN A 1 128 ? -10.664 9.554 -10.947 1.00 95.88 128 GLN A C 1
ATOM 990 O O . GLN A 1 128 ? -10.190 9.995 -9.901 1.00 95.88 128 GLN A O 1
ATOM 995 N N . ILE A 1 129 ? -10.072 8.598 -11.665 1.00 98.06 129 ILE A N 1
ATOM 996 C CA . ILE A 1 129 ? -8.738 8.063 -11.392 1.00 98.06 129 ILE A CA 1
ATOM 997 C C . ILE A 1 129 ? -7.815 8.489 -12.529 1.00 98.06 129 ILE A C 1
ATOM 999 O O . ILE A 1 129 ? -8.003 8.062 -13.670 1.00 98.06 129 ILE A O 1
ATOM 1003 N N . LEU A 1 130 ? -6.824 9.317 -12.213 1.00 97.56 130 LEU A N 1
ATOM 1004 C CA . LEU A 1 130 ? -5.788 9.747 -13.148 1.00 97.56 130 LEU A CA 1
ATOM 1005 C C . LEU A 1 130 ? -4.510 8.958 -12.871 1.00 97.56 130 LEU A C 1
ATOM 1007 O O . LEU A 1 130 ? -4.093 8.859 -11.723 1.00 97.56 130 LEU A O 1
ATOM 1011 N N . LEU A 1 131 ? -3.898 8.393 -13.909 1.00 96.88 131 LEU A N 1
ATOM 1012 C CA . LEU A 1 131 ? -2.589 7.748 -13.805 1.00 96.88 131 LEU A CA 1
ATOM 1013 C C . LEU A 1 131 ? -1.509 8.827 -13.643 1.00 96.88 131 LEU A C 1
ATOM 1015 O O . LEU A 1 131 ? -1.420 9.704 -14.498 1.00 96.88 131 LEU A O 1
ATOM 1019 N N . ASN A 1 132 ? -0.713 8.747 -12.576 1.00 96.12 132 ASN A N 1
ATOM 1020 C CA . ASN A 1 132 ? 0.427 9.631 -12.328 1.00 96.12 132 ASN A CA 1
ATOM 1021 C C . ASN A 1 132 ? 1.701 9.026 -12.933 1.00 96.12 132 ASN A C 1
ATOM 1023 O O . ASN A 1 132 ? 2.228 9.517 -13.926 1.00 96.12 132 ASN A O 1
ATOM 1027 N N . GLU A 1 133 ? 2.151 7.891 -12.394 1.00 96.50 133 GLU A N 1
ATOM 1028 C CA . GLU A 1 133 ? 3.356 7.214 -12.872 1.00 96.50 133 GLU A CA 1
ATOM 1029 C C . GLU A 1 133 ? 3.273 5.689 -12.759 1.00 96.50 133 GLU A C 1
ATOM 1031 O O . GLU A 1 133 ? 2.428 5.127 -12.055 1.00 96.50 133 GLU A O 1
ATOM 1036 N N . VAL A 1 134 ? 4.177 5.007 -13.474 1.00 97.88 134 VAL A N 1
ATOM 1037 C CA . VAL A 1 134 ? 4.378 3.559 -13.363 1.00 97.88 134 VAL A CA 1
ATOM 1038 C C . VAL A 1 134 ? 5.849 3.257 -13.097 1.00 97.88 134 VAL A C 1
ATOM 1040 O O . VAL A 1 134 ? 6.713 3.547 -13.924 1.00 97.88 134 VAL A O 1
ATOM 1043 N N . ALA A 1 135 ? 6.135 2.603 -11.973 1.00 98.00 135 ALA A N 1
ATOM 1044 C CA . ALA A 1 135 ? 7.477 2.167 -11.605 1.00 98.00 135 ALA A CA 1
ATOM 1045 C C . ALA A 1 135 ? 7.625 0.646 -11.819 1.00 98.00 135 ALA A C 1
ATOM 1047 O O . ALA A 1 135 ? 7.020 -0.123 -11.071 1.00 98.00 135 ALA A O 1
ATOM 1048 N N . PRO A 1 136 ? 8.443 0.167 -12.780 1.00 97.56 136 PRO A N 1
ATOM 1049 C CA . PRO A 1 136 ? 8.605 -1.261 -13.093 1.00 97.56 136 PRO A CA 1
ATOM 1050 C C . PRO A 1 136 ? 9.575 -1.964 -12.128 1.00 97.56 136 PRO A C 1
ATOM 1052 O O . PRO A 1 136 ? 10.588 -2.545 -12.523 1.00 97.56 136 PRO A O 1
ATOM 1055 N N . ARG A 1 137 ? 9.310 -1.838 -10.830 1.00 98.38 137 ARG A N 1
ATOM 1056 C CA . ARG A 1 137 ? 10.101 -2.413 -9.738 1.00 98.38 137 ARG A CA 1
ATOM 1057 C C . ARG A 1 137 ? 9.247 -2.531 -8.474 1.00 98.38 137 ARG A C 1
ATOM 1059 O O . ARG A 1 137 ? 8.238 -1.833 -8.360 1.00 98.38 137 ARG A O 1
ATOM 1066 N N . PRO A 1 138 ? 9.688 -3.312 -7.470 1.00 98.44 138 PRO A N 1
ATOM 1067 C CA . PRO A 1 138 ? 9.193 -3.147 -6.111 1.00 98.44 138 PRO A CA 1
ATOM 1068 C C . PRO A 1 138 ? 9.231 -1.674 -5.682 1.00 98.44 138 PRO A C 1
ATOM 1070 O O . PRO A 1 138 ? 10.173 -0.925 -5.990 1.00 98.44 138 PRO A O 1
ATOM 1073 N N . HIS A 1 139 ? 8.186 -1.256 -4.981 1.00 98.56 139 HIS A N 1
ATOM 1074 C CA . HIS A 1 139 ? 7.916 0.141 -4.693 1.00 98.56 139 HIS A CA 1
ATOM 1075 C C . HIS A 1 139 ? 7.683 0.391 -3.208 1.00 98.56 139 HIS A C 1
ATOM 1077 O O . HIS A 1 139 ? 7.287 -0.501 -2.458 1.00 98.56 139 HIS A O 1
ATOM 1083 N N . ASN A 1 140 ? 7.933 1.626 -2.778 1.00 97.38 140 ASN A N 1
ATOM 1084 C CA . ASN A 1 140 ? 7.814 2.007 -1.378 1.00 97.38 140 ASN A CA 1
ATOM 1085 C C . ASN A 1 140 ? 6.375 1.848 -0.867 1.00 97.38 140 ASN A C 1
ATOM 1087 O O . ASN A 1 140 ? 6.171 1.270 0.196 1.00 97.38 140 ASN A O 1
ATOM 1091 N N . SER A 1 141 ? 5.391 2.216 -1.693 1.00 98.00 141 SER A N 1
ATOM 1092 C CA . SER A 1 141 ? 3.966 2.017 -1.403 1.00 98.00 141 SER A CA 1
ATOM 1093 C C . SER A 1 141 ? 3.551 0.549 -1.256 1.00 98.00 141 SER A C 1
ATOM 1095 O O . SER A 1 141 ? 2.461 0.278 -0.775 1.00 98.00 141 SER A O 1
ATOM 1097 N N . GLY A 1 142 ? 4.413 -0.408 -1.614 1.00 98.50 142 GLY A N 1
ATOM 1098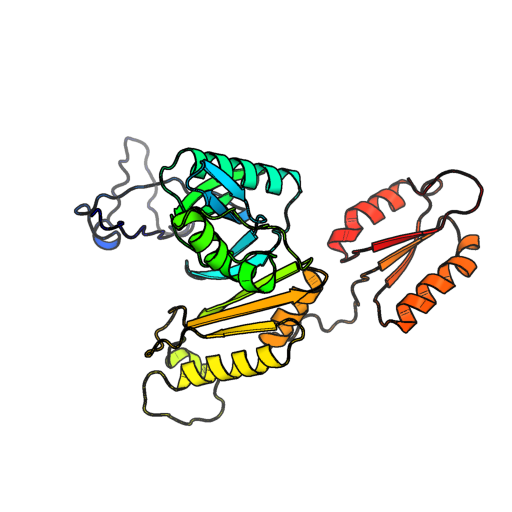 C CA . GLY A 1 142 ? 4.167 -1.836 -1.440 1.00 98.50 142 GLY A CA 1
ATOM 1099 C C . GLY A 1 142 ? 4.861 -2.465 -0.233 1.00 98.50 142 GLY A C 1
ATOM 1100 O O . GLY A 1 142 ? 4.746 -3.678 -0.054 1.00 98.50 142 GLY A O 1
ATOM 1101 N N . HIS A 1 143 ? 5.663 -1.744 0.564 1.00 98.81 143 HIS A N 1
ATOM 1102 C CA . HIS A 1 143 ? 6.442 -2.404 1.630 1.00 98.81 143 HIS A CA 1
ATOM 1103 C C . HIS A 1 143 ? 5.549 -2.999 2.727 1.00 98.81 143 HIS A C 1
ATOM 1105 O O . HIS A 1 143 ? 5.868 -4.072 3.230 1.00 98.81 143 HIS A O 1
ATOM 1111 N N . HIS A 1 144 ? 4.365 -2.419 2.969 1.00 98.69 144 HIS A N 1
ATOM 1112 C CA . HIS A 1 144 ? 3.355 -2.985 3.875 1.00 98.69 144 HIS A CA 1
ATOM 1113 C C . HIS A 1 144 ? 3.005 -4.453 3.562 1.00 98.69 144 HIS A C 1
ATOM 1115 O O . HIS A 1 144 ? 2.520 -5.172 4.436 1.00 98.69 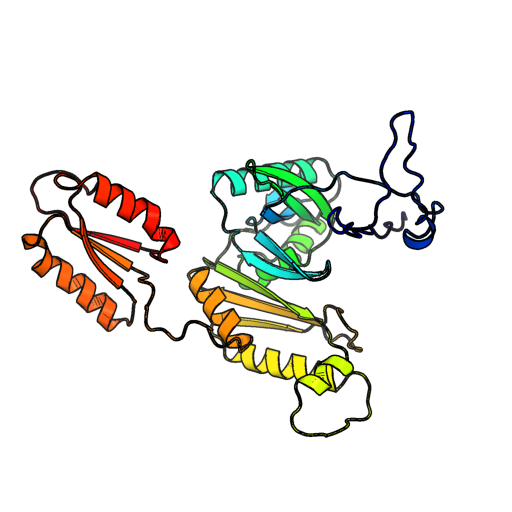144 HIS A O 1
ATOM 1121 N N . THR A 1 145 ? 3.196 -4.911 2.317 1.00 98.88 145 THR A N 1
ATOM 1122 C CA . THR A 1 145 ? 2.863 -6.280 1.890 1.00 98.88 145 THR A CA 1
ATOM 1123 C C . THR A 1 145 ? 3.687 -7.350 2.604 1.00 98.88 145 THR A C 1
ATOM 1125 O O . THR A 1 145 ? 3.241 -8.494 2.638 1.00 98.88 145 THR A O 1
ATOM 1128 N N . ILE A 1 146 ? 4.840 -7.004 3.193 1.00 98.81 146 ILE A N 1
ATOM 1129 C CA . ILE A 1 146 ? 5.638 -7.938 4.001 1.00 98.81 146 ILE A CA 1
ATOM 1130 C C . ILE A 1 146 ? 4.803 -8.433 5.195 1.00 98.81 146 ILE A C 1
ATOM 1132 O O . ILE A 1 146 ? 4.626 -9.640 5.383 1.00 98.81 146 ILE A O 1
ATOM 1136 N N . GLU A 1 147 ? 4.213 -7.515 5.961 1.00 98.75 147 GLU A N 1
ATOM 1137 C CA . GLU A 1 147 ? 3.425 -7.861 7.149 1.00 98.75 147 GLU A CA 1
ATOM 1138 C C . GLU A 1 147 ? 1.946 -8.097 6.848 1.00 98.75 147 GLU A C 1
ATOM 1140 O O . GLU A 1 147 ? 1.312 -8.916 7.510 1.00 98.75 147 GLU A O 1
ATOM 1145 N N . SER A 1 148 ? 1.369 -7.379 5.883 1.00 98.62 148 SER A N 1
ATOM 1146 C CA . SER A 1 148 ? -0.092 -7.315 5.723 1.00 98.62 148 SER A CA 1
ATOM 1147 C C . SER A 1 148 ? -0.671 -8.266 4.682 1.00 98.62 148 SER A C 1
ATOM 1149 O O . SER A 1 148 ? -1.872 -8.517 4.726 1.00 98.62 148 SER A O 1
ATOM 1151 N N . CYS A 1 149 ? 0.136 -8.815 3.767 1.00 98.81 149 CYS A N 1
ATOM 1152 C CA . CYS A 1 149 ? -0.327 -9.701 2.690 1.00 98.81 149 CYS A CA 1
ATOM 1153 C C . CYS A 1 149 ? 0.212 -11.131 2.850 1.00 98.81 149 CYS A C 1
ATOM 1155 O O . CYS A 1 149 ? 1.156 -11.377 3.612 1.00 98.81 149 CYS A O 1
ATOM 1157 N N . TYR A 1 150 ? -0.406 -12.090 2.155 1.00 98.75 150 TYR A N 1
ATOM 1158 C CA . TYR A 1 150 ? 0.079 -13.476 2.133 1.00 98.75 150 TYR A CA 1
ATOM 1159 C C . TYR A 1 150 ? 1.405 -13.610 1.385 1.00 98.75 150 TYR A C 1
ATOM 1161 O O . TYR A 1 150 ? 2.299 -14.294 1.875 1.00 98.75 150 TYR A O 1
ATOM 1169 N N . THR A 1 151 ? 1.553 -12.918 0.253 1.00 98.81 151 THR A N 1
ATOM 1170 C CA . THR A 1 151 ? 2.807 -12.871 -0.513 1.00 98.81 151 THR A CA 1
ATOM 1171 C C . THR A 1 151 ? 3.316 -11.438 -0.605 1.00 98.81 151 THR A C 1
ATOM 1173 O O . THR A 1 151 ? 2.631 -10.569 -1.145 1.00 98.81 151 THR A O 1
ATOM 1176 N N . SER A 1 152 ? 4.525 -11.172 -0.106 1.00 98.88 152 SER A N 1
ATOM 1177 C CA . SER A 1 152 ? 5.124 -9.832 -0.199 1.00 98.88 152 SER A CA 1
ATOM 1178 C C . SER A 1 152 ? 5.444 -9.460 -1.648 1.00 98.88 152 SER A C 1
ATOM 1180 O O . SER A 1 152 ? 5.741 -10.332 -2.464 1.00 98.88 152 SER A O 1
ATOM 1182 N N . GLN A 1 153 ? 5.478 -8.165 -1.970 1.00 98.81 153 GLN A N 1
ATOM 1183 C CA . GLN A 1 153 ? 5.871 -7.706 -3.309 1.00 98.81 153 GLN A CA 1
ATOM 1184 C C . GLN A 1 153 ? 7.272 -8.192 -3.725 1.00 98.81 153 GLN A C 1
ATOM 1186 O O . GLN A 1 153 ? 7.544 -8.342 -4.911 1.00 98.81 153 GLN A O 1
ATOM 1191 N N . PHE A 1 154 ? 8.175 -8.433 -2.768 1.00 98.81 154 PHE A N 1
ATOM 1192 C CA . PHE A 1 154 ? 9.545 -8.866 -3.043 1.00 98.81 154 PHE A CA 1
ATOM 1193 C C . PHE A 1 154 ? 9.586 -10.335 -3.445 1.00 98.81 154 PHE A C 1
ATOM 1195 O O . PHE A 1 154 ? 10.180 -10.689 -4.462 1.00 98.81 154 PHE A O 1
ATOM 1202 N N . GLU A 1 155 ? 8.893 -11.182 -2.685 1.00 98.75 155 GLU A N 1
ATOM 1203 C CA . GLU A 1 155 ? 8.711 -12.583 -3.047 1.00 98.75 155 GLU A CA 1
ATOM 1204 C C . GLU A 1 155 ? 7.956 -12.707 -4.374 1.00 98.75 155 GLU A C 1
ATOM 1206 O O . GLU A 1 155 ? 8.352 -13.474 -5.250 1.00 98.75 155 GLU A O 1
ATOM 1211 N N . GLN A 1 156 ? 6.911 -11.902 -4.561 1.00 98.81 156 GLN A N 1
ATOM 1212 C CA . GLN A 1 156 ? 6.121 -11.886 -5.784 1.00 98.81 156 GLN A CA 1
ATOM 1213 C C . GLN A 1 156 ? 6.940 -11.456 -6.996 1.00 98.81 156 GLN A C 1
ATOM 1215 O O . GLN A 1 156 ? 6.817 -12.054 -8.064 1.00 98.81 156 GLN A O 1
ATOM 1220 N N . HIS A 1 157 ? 7.813 -10.460 -6.827 1.00 98.81 157 HIS A N 1
ATOM 1221 C CA . HIS A 1 157 ? 8.756 -10.053 -7.856 1.00 98.81 157 HIS A CA 1
ATOM 1222 C C . HIS A 1 157 ? 9.661 -11.218 -8.253 1.00 98.81 157 HIS A C 1
ATOM 1224 O O . HIS A 1 157 ? 9.762 -11.511 -9.441 1.00 98.81 157 HIS A O 1
ATOM 1230 N N . LEU A 1 158 ? 10.249 -11.929 -7.282 1.00 98.69 158 LEU A N 1
ATOM 1231 C CA . LEU A 1 158 ? 11.075 -13.108 -7.550 1.00 98.69 158 LEU A CA 1
ATOM 1232 C C . LEU A 1 158 ? 10.292 -14.196 -8.292 1.00 98.69 158 LEU A C 1
ATOM 1234 O O . LEU A 1 158 ? 10.740 -14.645 -9.347 1.00 98.69 158 LEU A O 1
ATOM 1238 N N . ARG A 1 159 ? 9.105 -14.574 -7.799 1.00 98.69 159 ARG A N 1
ATOM 1239 C CA . ARG A 1 159 ? 8.238 -15.572 -8.450 1.00 98.69 159 ARG A CA 1
ATOM 1240 C C . ARG A 1 159 ? 7.951 -15.192 -9.902 1.00 98.69 159 ARG A C 1
ATOM 1242 O O . ARG A 1 159 ? 8.178 -15.999 -10.802 1.00 98.69 159 ARG A O 1
ATOM 1249 N N . ALA A 1 160 ? 7.554 -13.943 -10.133 1.00 98.56 160 ALA A N 1
ATOM 1250 C CA . ALA A 1 160 ? 7.271 -13.415 -11.459 1.00 98.56 160 ALA A CA 1
ATOM 1251 C C . ALA A 1 160 ? 8.494 -13.482 -12.390 1.00 98.56 160 ALA A C 1
ATOM 1253 O O . ALA A 1 160 ? 8.387 -13.999 -13.505 1.00 98.56 160 ALA A O 1
ATOM 1254 N N . VAL A 1 161 ? 9.666 -13.008 -11.945 1.00 98.19 161 VAL A N 1
ATOM 1255 C CA . VAL A 1 161 ? 10.863 -12.950 -12.802 1.00 98.19 161 VAL A CA 1
ATOM 1256 C C . VAL A 1 161 ? 11.483 -14.317 -13.060 1.00 98.19 161 VAL A C 1
ATOM 1258 O O . VAL A 1 161 ? 12.070 -14.483 -14.128 1.00 98.19 161 VAL A O 1
ATOM 1261 N N . VAL A 1 162 ? 11.356 -15.292 -12.151 1.00 98.19 162 VAL A N 1
ATOM 1262 C CA . VAL A 1 162 ? 11.880 -16.660 -12.351 1.00 98.19 162 VAL A CA 1
ATOM 1263 C C . VAL A 1 162 ? 10.864 -17.625 -12.974 1.00 98.19 162 VAL A C 1
ATOM 1265 O O . VAL A 1 162 ? 11.223 -18.755 -13.292 1.00 98.19 162 VAL A O 1
ATOM 1268 N N . GLY A 1 163 ? 9.624 -17.184 -13.214 1.00 97.75 163 GLY A N 1
ATOM 1269 C CA . GLY A 1 163 ? 8.585 -17.995 -13.858 1.00 97.75 163 GLY A CA 1
ATOM 1270 C C . GLY A 1 163 ? 7.912 -19.013 -12.933 1.00 97.75 163 GLY A C 1
ATOM 1271 O O . GLY A 1 163 ? 7.451 -20.048 -13.405 1.00 97.75 163 GLY A O 1
ATOM 1272 N N . LEU A 1 164 ? 7.870 -18.740 -11.627 1.00 98.50 164 LEU A N 1
ATOM 1273 C CA . LEU A 1 164 ? 7.079 -19.512 -10.666 1.00 98.50 164 LEU A CA 1
ATOM 1274 C C . LEU A 1 164 ? 5.633 -18.988 -10.611 1.00 98.50 164 LEU A C 1
ATOM 1276 O O . LEU A 1 164 ? 5.399 -17.823 -10.942 1.00 98.50 164 LEU A O 1
ATOM 1280 N N . PRO A 1 165 ? 4.669 -19.801 -10.135 1.00 98.50 165 PRO A N 1
ATOM 1281 C CA . PRO A 1 165 ? 3.303 -19.339 -9.917 1.00 98.50 165 PRO A CA 1
ATOM 1282 C C . PRO A 1 165 ? 3.254 -18.108 -9.007 1.00 98.50 165 PRO A C 1
ATOM 1284 O O . PRO A 1 165 ? 3.849 -18.089 -7.921 1.00 98.50 165 PRO A O 1
ATOM 1287 N N . LEU A 1 166 ? 2.514 -17.090 -9.445 1.00 98.75 166 LEU A N 1
ATOM 1288 C CA . LEU A 1 166 ? 2.250 -15.902 -8.645 1.00 98.75 166 LEU A CA 1
ATOM 1289 C C . LEU A 1 166 ? 1.528 -16.289 -7.343 1.00 98.75 166 LEU A C 1
ATOM 1291 O O . LEU A 1 166 ? 0.630 -17.130 -7.339 1.00 98.75 166 LEU A O 1
ATOM 1295 N N . GLY A 1 167 ? 1.957 -15.706 -6.226 1.00 98.62 167 GLY A N 1
ATOM 1296 C CA . GLY A 1 167 ? 1.346 -15.908 -4.914 1.00 98.62 167 GLY A CA 1
ATOM 1297 C C . GLY A 1 167 ? 0.125 -15.021 -4.682 1.00 98.62 167 GLY A C 1
ATOM 1298 O O . GLY A 1 167 ? -0.101 -14.058 -5.418 1.00 98.62 167 GLY A O 1
ATOM 1299 N N . ASP A 1 168 ? -0.648 -15.353 -3.645 1.00 98.62 168 ASP A N 1
ATOM 1300 C CA . ASP A 1 168 ? -1.848 -14.617 -3.243 1.00 98.62 168 ASP A CA 1
ATOM 1301 C C . ASP A 1 168 ? -1.479 -13.202 -2.740 1.00 98.62 168 ASP A C 1
ATOM 1303 O O . ASP A 1 168 ? -0.755 -13.082 -1.739 1.00 98.62 168 ASP A O 1
ATOM 1307 N N . PRO A 1 169 ? -1.941 -12.127 -3.413 1.00 98.62 169 PRO A N 1
ATOM 1308 C CA . PRO A 1 169 ? -1.669 -10.750 -3.014 1.00 98.62 169 PRO A CA 1
ATOM 1309 C C . PRO A 1 169 ? -2.632 -10.248 -1.926 1.00 98.62 169 PRO A C 1
ATOM 1311 O O . PRO A 1 169 ? -2.523 -9.098 -1.497 1.00 98.62 169 PRO A O 1
ATOM 1314 N N . SER A 1 170 ? -3.601 -11.067 -1.504 1.00 98.50 170 SER A N 1
ATOM 1315 C CA . SER A 1 170 ? -4.636 -10.672 -0.556 1.00 98.50 170 SER A CA 1
ATOM 1316 C C . SER A 1 170 ? -4.044 -10.322 0.801 1.00 98.50 170 SER A C 1
ATOM 1318 O O . SER A 1 170 ? -3.070 -10.919 1.275 1.00 98.50 170 SER A O 1
ATOM 1320 N N . MET A 1 171 ? -4.681 -9.354 1.454 1.00 98.19 171 MET A N 1
ATOM 1321 C CA . MET A 1 171 ? -4.350 -9.006 2.824 1.00 98.19 171 MET A CA 1
ATOM 1322 C C . MET A 1 171 ? -4.734 -10.139 3.781 1.00 98.19 171 MET A C 1
ATOM 1324 O O . MET A 1 171 ? -5.868 -10.615 3.769 1.00 98.19 171 MET A O 1
ATOM 1328 N N . LYS A 1 172 ? -3.794 -10.532 4.646 1.00 97.31 172 LYS A N 1
ATOM 1329 C CA . LYS A 1 172 ? -4.018 -11.442 5.782 1.00 97.31 172 LYS A CA 1
ATOM 1330 C C . LYS A 1 172 ? -4.390 -10.690 7.064 1.00 97.31 172 LYS A C 1
ATOM 1332 O O . LYS A 1 172 ? -4.843 -11.301 8.027 1.00 97.31 172 LYS A O 1
ATOM 1337 N N . THR A 1 173 ? -4.211 -9.366 7.081 1.00 93.38 173 THR A N 1
ATOM 1338 C CA . THR A 1 173 ? -4.630 -8.481 8.176 1.00 93.38 173 THR A CA 1
ATOM 1339 C C . THR A 1 173 ? -5.689 -7.489 7.684 1.00 93.38 173 THR A C 1
ATOM 1341 O O . THR A 1 173 ? -5.549 -6.971 6.581 1.00 93.38 173 THR A O 1
ATOM 1344 N N . PRO A 1 174 ? -6.736 -7.165 8.466 1.00 89.31 174 PRO A N 1
ATOM 1345 C CA . PRO A 1 174 ? -7.779 -6.241 8.003 1.00 89.31 174 PRO A CA 1
ATOM 1346 C C . PRO A 1 174 ? -7.296 -4.812 7.716 1.00 89.31 174 PRO A C 1
ATOM 1348 O O . PRO A 1 174 ? -7.888 -4.122 6.889 1.00 89.31 174 PRO A O 1
ATOM 1351 N N . ALA A 1 175 ? -6.248 -4.353 8.405 1.00 94.25 175 ALA A N 1
ATOM 1352 C CA . ALA A 1 175 ? -5.661 -3.034 8.202 1.00 94.25 175 ALA A CA 1
ATOM 1353 C C . ALA A 1 175 ? -4.146 -3.040 8.418 1.00 94.25 175 ALA A C 1
ATOM 1355 O O . ALA A 1 175 ? -3.623 -3.820 9.226 1.00 94.25 175 ALA A O 1
ATOM 1356 N N . ALA A 1 176 ? -3.462 -2.139 7.718 1.00 98.69 176 ALA A N 1
ATOM 1357 C CA . ALA A 1 176 ? -2.050 -1.854 7.888 1.00 98.69 176 ALA A CA 1
ATOM 1358 C C . ALA A 1 176 ? -1.726 -0.384 7.593 1.00 98.69 176 ALA A C 1
ATOM 1360 O O . ALA A 1 176 ? -2.318 0.226 6.699 1.00 98.69 176 ALA A O 1
ATOM 1361 N N . ILE A 1 177 ? -0.744 0.155 8.311 1.00 98.75 177 ILE A N 1
ATOM 1362 C CA . ILE A 1 177 ? -0.100 1.430 8.003 1.00 98.75 177 ILE A CA 1
ATOM 1363 C C . ILE A 1 177 ? 1.401 1.206 7.919 1.00 98.75 177 ILE A C 1
ATOM 1365 O O . ILE A 1 177 ? 1.994 0.656 8.842 1.00 98.75 177 ILE A O 1
ATOM 1369 N N . MET A 1 178 ? 2.013 1.663 6.832 1.00 98.62 178 MET A N 1
ATOM 1370 C CA . MET A 1 178 ? 3.461 1.773 6.716 1.00 98.62 178 MET A CA 1
ATOM 1371 C C . MET A 1 178 ? 3.874 3.229 6.928 1.00 98.62 178 MET A C 1
ATOM 1373 O O . MET A 1 178 ? 3.325 4.124 6.290 1.00 98.62 178 MET A O 1
ATOM 1377 N N . TYR A 1 179 ? 4.856 3.454 7.789 1.00 98.12 179 TYR A N 1
ATOM 1378 C CA . TYR A 1 179 ? 5.469 4.746 8.070 1.00 98.12 179 TYR A CA 1
ATOM 1379 C C . TYR A 1 179 ? 6.944 4.706 7.650 1.00 98.12 179 TYR A C 1
ATOM 1381 O O . TYR A 1 179 ? 7.688 3.825 8.089 1.00 98.12 179 TYR A O 1
ATOM 1389 N N . ASN A 1 180 ? 7.387 5.626 6.789 1.00 96.06 180 ASN A N 1
ATOM 1390 C CA . ASN A 1 180 ? 8.796 5.695 6.386 1.00 96.06 180 ASN A CA 1
ATOM 1391 C C . ASN A 1 180 ? 9.660 6.316 7.489 1.00 96.06 180 ASN A C 1
ATOM 1393 O O . ASN A 1 180 ? 9.362 7.389 8.004 1.00 96.06 180 ASN A O 1
ATOM 1397 N N . LEU A 1 181 ? 10.789 5.672 7.786 1.00 93.31 181 LEU A N 1
ATOM 1398 C CA . LEU A 1 181 ? 11.843 6.243 8.619 1.00 93.31 181 LEU A CA 1
ATOM 1399 C C . LEU A 1 181 ? 12.779 7.049 7.720 1.00 93.31 181 LEU A C 1
ATOM 1401 O O . LEU A 1 181 ? 13.547 6.476 6.938 1.00 93.31 181 LEU A O 1
ATOM 1405 N N . LEU A 1 182 ? 12.680 8.373 7.801 1.00 89.50 182 LEU A N 1
ATOM 1406 C CA . LEU A 1 182 ? 13.521 9.301 7.053 1.00 89.50 182 LEU A CA 1
ATOM 1407 C C . LEU A 1 182 ? 14.705 9.759 7.905 1.00 89.50 182 LEU A C 1
ATOM 1409 O O . LEU A 1 182 ? 14.632 9.795 9.131 1.00 89.50 182 LEU A O 1
ATOM 1413 N N . GLY A 1 183 ? 15.808 10.087 7.241 1.00 83.38 183 GLY A N 1
ATOM 1414 C CA . GLY A 1 183 ? 16.918 10.763 7.885 1.00 83.38 183 GLY A CA 1
ATOM 1415 C C . GLY A 1 183 ? 16.579 12.218 8.195 1.00 83.38 183 GLY A C 1
ATOM 1416 O O . GLY A 1 183 ? 15.966 12.896 7.374 1.00 83.38 183 GLY A O 1
ATOM 1417 N N . GLU A 1 184 ? 17.025 12.686 9.355 1.00 76.00 184 GLU A N 1
ATOM 1418 C CA . GLU A 1 184 ? 16.956 14.080 9.800 1.00 76.00 184 GLU A CA 1
ATOM 1419 C C . GLU A 1 184 ? 18.353 14.714 9.813 1.00 76.00 184 GLU A C 1
ATOM 1421 O O . GLU A 1 184 ? 19.356 14.008 9.957 1.00 76.00 184 GLU A O 1
ATOM 1426 N N . ASP A 1 185 ? 18.410 16.037 9.654 1.00 65.00 185 ASP A N 1
ATOM 1427 C CA . ASP A 1 185 ? 19.623 16.846 9.818 1.00 65.00 185 ASP A CA 1
ATOM 1428 C C . ASP A 1 185 ? 19.788 17.346 11.267 1.00 65.00 185 ASP A C 1
ATOM 1430 O O . ASP A 1 185 ? 18.842 17.372 12.054 1.00 65.00 185 ASP A O 1
ATOM 1434 N N . GLU A 1 186 ? 21.012 17.730 11.644 1.00 55.62 186 GLU A N 1
ATOM 1435 C CA . GLU A 1 186 ? 21.347 18.127 13.023 1.00 55.62 186 GLU A CA 1
ATOM 1436 C C . GLU A 1 186 ? 20.577 19.367 13.506 1.00 55.62 186 GLU A C 1
ATOM 1438 O O . GLU A 1 186 ? 20.211 19.452 14.679 1.00 55.62 186 GLU A O 1
ATOM 1443 N N . GLU A 1 187 ? 20.254 20.284 12.591 1.00 54.12 187 GLU A N 1
ATOM 1444 C CA . GLU A 1 187 ? 19.596 21.566 12.875 1.00 54.12 187 GLU A CA 1
ATOM 1445 C C . GLU A 1 187 ? 18.168 21.392 13.436 1.00 54.12 187 GLU A C 1
ATOM 1447 O O . GLU A 1 187 ? 17.695 22.202 14.239 1.00 54.12 187 GLU A O 1
ATOM 1452 N N . ASN A 1 188 ? 17.478 20.300 13.076 1.00 50.56 188 ASN A N 1
ATOM 1453 C CA . ASN A 1 188 ? 16.173 19.951 13.646 1.00 50.56 188 ASN A CA 1
ATOM 1454 C C . ASN A 1 188 ? 16.275 19.099 14.919 1.00 50.56 188 ASN A C 1
ATOM 1456 O O . ASN A 1 188 ? 15.344 19.101 15.728 1.00 50.56 188 ASN A O 1
ATOM 1460 N N . VAL A 1 189 ? 17.406 18.423 15.155 1.00 52.81 189 VAL A N 1
ATOM 1461 C CA . VAL A 1 189 ? 17.626 17.648 16.387 1.00 52.81 189 VAL A CA 1
ATOM 1462 C C . VAL A 1 189 ? 17.864 18.565 17.595 1.00 52.81 189 VAL A C 1
ATOM 1464 O O . VAL A 1 189 ? 17.435 18.240 18.704 1.00 52.81 189 VAL A O 1
ATOM 1467 N N . GLU A 1 190 ? 18.473 19.739 17.400 1.00 47.00 190 GLU A N 1
ATOM 1468 C CA . GLU A 1 190 ? 18.724 20.714 18.476 1.00 47.00 190 GLU A CA 1
ATOM 1469 C C . GLU A 1 190 ? 17.446 21.369 19.026 1.00 47.00 190 GLU A C 1
ATOM 1471 O O . GLU A 1 190 ? 17.372 21.641 20.222 1.00 47.00 190 GLU A O 1
ATOM 1476 N N . LYS A 1 191 ? 16.385 21.533 18.223 1.00 46.97 191 LYS A N 1
ATOM 1477 C CA . LYS A 1 191 ? 15.093 22.071 18.705 1.00 46.97 191 LYS A CA 1
ATOM 1478 C C . LYS A 1 191 ? 14.329 21.115 19.633 1.00 46.97 191 LYS A C 1
ATOM 1480 O O . LYS A 1 191 ? 13.433 21.557 20.345 1.00 46.97 191 LYS A O 1
ATOM 1485 N N . GLY A 1 192 ? 14.674 19.825 19.634 1.00 44.69 192 GLY A N 1
ATOM 1486 C CA . GLY A 1 192 ? 14.081 18.798 20.500 1.00 44.69 192 GLY A CA 1
ATOM 1487 C C . GLY A 1 192 ? 14.922 18.435 21.730 1.00 44.69 192 GLY A C 1
ATOM 1488 O O . GLY A 1 192 ? 14.518 17.561 22.499 1.00 44.69 192 GLY A O 1
ATOM 1489 N N . ARG A 1 193 ? 16.092 19.059 21.920 1.00 46.50 193 ARG A N 1
ATOM 1490 C CA . ARG A 1 193 ? 16.989 18.809 23.058 1.00 46.50 193 ARG A CA 1
ATOM 1491 C C . ARG A 1 193 ? 16.906 19.950 24.067 1.00 46.50 193 ARG A C 1
ATOM 1493 O O . ARG A 1 193 ? 17.311 21.072 23.793 1.00 46.50 193 ARG A O 1
ATOM 1500 N N . SER A 1 194 ? 16.419 19.645 25.266 1.00 42.34 194 SER A N 1
ATOM 1501 C CA . SER A 1 194 ? 16.522 20.519 26.441 1.00 42.34 194 SER A CA 1
ATOM 1502 C C . SER A 1 194 ? 17.859 20.370 27.185 1.00 42.34 194 SER A C 1
ATOM 1504 O O . SER A 1 194 ? 18.123 21.138 28.109 1.00 42.34 194 SER A O 1
ATOM 1506 N N . ASP A 1 195 ? 18.732 19.441 26.773 1.00 46.59 195 ASP A N 1
ATOM 1507 C CA . ASP A 1 195 ? 20.106 19.324 27.259 1.00 46.59 195 ASP A CA 1
ATOM 1508 C C . ASP A 1 195 ? 21.109 19.757 26.173 1.00 46.59 195 ASP A C 1
ATOM 1510 O O . ASP A 1 195 ? 21.203 19.182 25.096 1.00 46.59 195 ASP A O 1
ATOM 1514 N N . GLY A 1 196 ? 21.859 20.831 26.421 1.00 43.56 196 GLY A N 1
ATOM 1515 C CA . GLY A 1 196 ? 22.785 21.445 25.455 1.00 43.56 196 GLY A CA 1
ATOM 1516 C C . GLY A 1 196 ? 24.050 20.629 25.138 1.00 43.56 196 GLY A C 1
ATOM 1517 O O . GLY A 1 196 ? 25.148 21.185 25.118 1.00 43.56 196 GLY A O 1
ATOM 1518 N N . GLY A 1 197 ? 23.937 19.316 24.933 1.00 44.91 197 GLY A N 1
ATOM 1519 C CA . GLY A 1 197 ? 25.045 18.426 24.599 1.00 44.91 197 GLY A CA 1
ATOM 1520 C C . GLY A 1 197 ? 25.351 18.419 23.101 1.00 44.91 197 GLY A C 1
ATOM 1521 O O . GLY A 1 197 ? 24.651 17.768 22.327 1.00 44.91 197 GLY A O 1
ATOM 1522 N N . LYS A 1 198 ? 26.433 19.093 22.696 1.00 42.25 198 LYS A N 1
ATOM 1523 C CA . LYS A 1 198 ? 27.007 18.983 21.344 1.00 42.25 198 LYS A CA 1
ATOM 1524 C C . LYS A 1 198 ? 27.691 17.619 21.172 1.00 42.25 198 LYS A C 1
ATOM 1526 O O . LYS A 1 198 ? 28.734 17.387 21.779 1.00 42.25 198 LYS A O 1
ATOM 1531 N N . SER A 1 199 ? 27.135 16.731 20.348 1.00 45.47 199 SER A N 1
ATOM 1532 C CA . SER A 1 199 ? 27.817 15.513 19.873 1.00 45.47 199 SER A CA 1
ATOM 1533 C C . SER A 1 199 ? 28.501 15.812 18.538 1.00 45.47 199 SER A C 1
ATOM 1535 O O . SER A 1 199 ? 27.834 16.173 17.579 1.00 45.47 199 SER A O 1
ATOM 1537 N N . GLY A 1 200 ? 29.832 15.721 18.493 1.00 42.34 200 GLY A N 1
ATOM 1538 C CA . GLY A 1 200 ? 30.674 16.195 17.387 1.00 42.34 200 GLY A CA 1
ATOM 1539 C C . GLY A 1 200 ? 30.828 15.254 16.186 1.00 42.34 200 GLY A C 1
ATOM 1540 O O . GLY A 1 200 ? 31.940 15.144 15.679 1.00 42.34 200 GLY A O 1
ATOM 1541 N N . PHE A 1 201 ? 29.765 14.589 15.729 1.00 44.81 201 PHE A N 1
ATOM 1542 C CA . PHE A 1 201 ? 29.784 13.797 14.492 1.00 44.81 201 PHE A CA 1
ATOM 1543 C C . PHE A 1 201 ? 28.447 13.912 13.744 1.00 44.81 201 PHE A C 1
ATOM 1545 O O . PHE A 1 201 ? 27.439 13.359 14.192 1.00 44.81 201 PHE A O 1
ATOM 1552 N N . GLU A 1 202 ? 28.482 14.574 12.579 1.00 46.75 202 GLU A N 1
ATOM 1553 C CA . GLU A 1 202 ? 27.370 14.660 11.623 1.00 46.75 202 GLU A CA 1
ATOM 1554 C C . GLU A 1 202 ? 26.754 13.271 11.383 1.00 46.75 202 GLU A C 1
ATOM 1556 O O . GLU A 1 202 ? 27.386 12.372 10.827 1.00 46.75 202 GLU A O 1
ATOM 1561 N N . GLY A 1 203 ? 25.514 13.078 11.843 1.00 55.12 203 GLY A N 1
ATOM 1562 C CA . GLY A 1 203 ? 24.731 11.855 11.634 1.00 55.12 203 GLY A CA 1
ATOM 1563 C C . GLY A 1 203 ? 24.299 11.129 12.910 1.00 55.12 203 GLY A C 1
ATOM 1564 O O . GLY A 1 203 ? 23.212 10.551 12.920 1.00 55.12 203 GLY A O 1
ATOM 1565 N N . GLU A 1 204 ? 25.049 11.200 14.013 1.00 68.88 204 GLU A N 1
ATOM 1566 C CA . GLU A 1 204 ? 24.728 10.451 15.247 1.00 68.88 204 GLU A CA 1
ATOM 1567 C C . GLU A 1 204 ? 23.376 10.871 15.852 1.00 68.88 204 GLU A C 1
ATOM 1569 O O . GLU A 1 204 ? 22.574 10.041 16.289 1.00 68.88 204 GLU A O 1
ATOM 1574 N N . ALA A 1 205 ? 23.086 12.172 15.810 1.00 70.94 205 ALA A N 1
ATOM 1575 C CA . ALA A 1 205 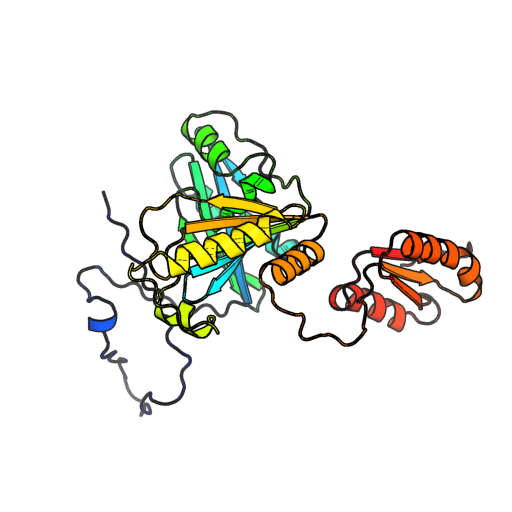? 21.877 12.772 16.359 1.00 70.94 205 ALA A CA 1
ATOM 1576 C C . ALA A 1 205 ? 20.605 12.217 15.698 1.00 70.94 205 ALA A C 1
ATOM 1578 O O . ALA A 1 205 ? 19.629 11.865 16.367 1.00 70.94 205 ALA A O 1
ATOM 1579 N N . GLY A 1 206 ? 20.637 12.071 14.378 1.00 78.06 206 GLY A N 1
ATOM 1580 C CA . GLY A 1 206 ? 19.505 11.533 13.661 1.00 78.06 206 GLY A CA 1
ATOM 1581 C C . GLY A 1 206 ? 19.413 9.996 13.758 1.00 78.06 206 GLY A C 1
ATOM 1582 O O . GLY A 1 206 ? 18.301 9.479 13.878 1.00 78.06 206 GLY A O 1
ATOM 1583 N N . PHE A 1 207 ? 20.532 9.253 13.785 1.00 83.75 207 PHE A N 1
ATOM 1584 C CA . PHE A 1 207 ? 20.488 7.815 14.111 1.00 83.75 207 PHE A CA 1
ATOM 1585 C C . PHE A 1 207 ? 19.883 7.596 15.507 1.00 83.75 207 PHE A C 1
ATOM 1587 O O . PHE A 1 207 ? 19.094 6.673 15.697 1.00 83.75 207 PHE A O 1
ATOM 1594 N N . SER A 1 208 ? 20.180 8.474 16.471 1.00 83.62 208 SER A N 1
ATOM 1595 C CA . SER A 1 208 ? 19.575 8.455 17.807 1.00 83.62 208 SER A CA 1
ATOM 1596 C C . SER A 1 208 ? 18.063 8.696 17.762 1.00 83.62 208 SER A C 1
ATOM 1598 O O . SER A 1 208 ? 17.309 7.978 18.422 1.00 83.62 208 SER A O 1
ATOM 1600 N N . LEU A 1 209 ? 17.588 9.651 16.954 1.00 84.56 209 LEU A N 1
ATOM 1601 C CA . LEU A 1 209 ? 16.154 9.891 16.773 1.00 84.56 209 LEU A CA 1
ATOM 1602 C C . LEU A 1 209 ? 15.450 8.683 16.140 1.00 84.56 209 LEU A C 1
ATOM 1604 O O . LEU A 1 209 ? 14.424 8.231 16.656 1.00 84.56 209 LEU A O 1
ATOM 1608 N N . ALA A 1 210 ? 16.029 8.121 15.076 1.00 88.94 210 ALA A N 1
ATOM 1609 C CA . ALA A 1 210 ? 15.527 6.905 14.449 1.00 88.94 210 ALA A CA 1
ATOM 1610 C C . ALA A 1 210 ? 15.496 5.744 15.454 1.00 88.94 210 ALA A C 1
ATOM 1612 O O . ALA A 1 210 ? 14.473 5.079 15.578 1.00 88.94 210 ALA A O 1
ATOM 1613 N N . ASN A 1 211 ? 16.561 5.549 16.238 1.00 90.31 211 ASN A N 1
ATOM 1614 C CA . ASN A 1 211 ? 16.635 4.511 17.266 1.00 90.31 211 ASN A CA 1
ATOM 1615 C C . ASN A 1 211 ? 15.572 4.692 18.364 1.00 90.31 211 ASN A C 1
ATOM 1617 O O . ASN A 1 211 ? 14.940 3.721 18.771 1.00 90.31 211 ASN A O 1
ATOM 1621 N N . LYS A 1 212 ? 15.306 5.927 18.814 1.00 90.31 212 LYS A N 1
ATOM 1622 C CA . LYS A 1 212 ? 14.211 6.216 19.759 1.00 90.31 212 LYS A CA 1
ATOM 1623 C C . LYS A 1 212 ? 12.852 5.843 19.170 1.00 90.31 212 LYS A C 1
ATOM 1625 O O . LYS A 1 212 ? 12.049 5.210 19.853 1.00 90.31 212 LYS A O 1
ATOM 1630 N N . LEU A 1 213 ? 12.595 6.217 17.916 1.00 91.88 213 LEU A N 1
ATOM 1631 C CA . LEU A 1 213 ? 11.337 5.900 17.242 1.00 91.88 213 LEU A CA 1
ATOM 1632 C C . LEU A 1 213 ? 11.180 4.391 17.013 1.00 91.88 213 LEU A C 1
ATOM 1634 O O . LEU A 1 213 ? 10.109 3.848 17.263 1.00 91.88 213 LEU A O 1
ATOM 1638 N N . ILE A 1 214 ? 12.257 3.704 16.624 1.00 94.88 214 ILE A N 1
ATOM 1639 C CA . ILE A 1 214 ? 12.320 2.240 16.531 1.00 94.88 214 ILE A CA 1
ATOM 1640 C C . ILE A 1 214 ? 12.019 1.612 17.895 1.00 94.88 214 ILE A C 1
ATOM 1642 O O . ILE A 1 214 ? 11.174 0.728 17.980 1.00 94.88 214 ILE A O 1
ATOM 1646 N N . GLY A 1 215 ? 12.636 2.102 18.973 1.00 94.50 215 GLY A N 1
ATOM 1647 C CA . GLY A 1 215 ? 12.383 1.628 20.334 1.00 94.50 215 GLY A CA 1
ATOM 1648 C C . GLY A 1 215 ? 10.916 1.761 20.749 1.00 94.50 215 GLY A C 1
ATOM 1649 O O . GLY A 1 215 ? 10.356 0.821 21.309 1.00 94.50 215 GLY A O 1
ATOM 1650 N N . LYS A 1 216 ? 10.265 2.884 20.411 1.00 94.88 216 LYS A N 1
ATOM 1651 C CA . LYS A 1 216 ? 8.814 3.049 20.595 1.00 94.88 216 LYS A CA 1
ATOM 1652 C C . LYS A 1 216 ? 8.023 2.071 19.727 1.00 94.88 216 LYS A C 1
ATOM 1654 O O . LYS A 1 216 ? 7.108 1.433 20.222 1.00 94.88 216 LYS A O 1
ATOM 1659 N N . ALA A 1 217 ? 8.374 1.915 18.453 1.00 96.56 217 ALA A N 1
ATOM 1660 C CA . ALA A 1 217 ? 7.680 1.003 17.547 1.00 96.56 217 ALA A CA 1
ATOM 1661 C C . ALA A 1 217 ? 7.714 -0.447 18.050 1.00 96.56 217 ALA A C 1
ATOM 1663 O O . ALA A 1 217 ? 6.706 -1.141 17.981 1.00 96.56 217 ALA A O 1
ATOM 1664 N N . LEU A 1 218 ? 8.837 -0.889 18.620 1.00 95.69 218 LEU A N 1
ATOM 1665 C CA . LEU A 1 218 ? 8.987 -2.240 19.166 1.00 95.69 218 LEU A CA 1
ATOM 1666 C C . LEU A 1 218 ? 8.068 -2.531 20.366 1.00 95.69 218 LEU A C 1
ATOM 1668 O O . LEU A 1 218 ? 7.830 -3.701 20.661 1.00 95.69 218 LEU A O 1
ATOM 1672 N N . SER A 1 219 ? 7.525 -1.511 21.043 1.00 95.31 219 SER A N 1
ATOM 1673 C CA . SER A 1 219 ? 6.527 -1.698 22.106 1.00 95.31 219 SER A CA 1
ATOM 1674 C C . SER A 1 219 ? 5.079 -1.670 21.603 1.00 95.31 219 SER A C 1
ATOM 1676 O O . SER A 1 219 ? 4.163 -1.991 22.362 1.00 95.31 219 SER A O 1
ATOM 1678 N N . ILE A 1 220 ? 4.848 -1.333 20.330 1.00 96.44 220 ILE A N 1
ATOM 1679 C CA . ILE A 1 220 ? 3.514 -1.257 19.731 1.00 96.44 220 ILE A CA 1
ATOM 1680 C C . ILE A 1 220 ? 3.079 -2.643 19.227 1.00 96.44 220 ILE A C 1
ATOM 1682 O O . ILE A 1 220 ? 3.706 -3.204 18.324 1.00 96.44 220 ILE A O 1
ATOM 1686 N N . PRO A 1 221 ? 1.956 -3.202 19.721 1.00 93.75 221 PRO A N 1
ATOM 1687 C CA . PRO A 1 221 ? 1.449 -4.474 19.222 1.00 93.75 221 PRO A CA 1
ATOM 1688 C C . PRO A 1 221 ? 1.153 -4.427 17.718 1.00 93.75 221 PRO A C 1
ATOM 1690 O O . PRO A 1 221 ? 0.418 -3.559 17.242 1.00 93.75 221 PRO A O 1
ATOM 1693 N N . GLY A 1 222 ? 1.683 -5.402 16.978 1.00 95.94 222 GLY A N 1
ATOM 1694 C CA . GLY A 1 222 ? 1.513 -5.497 15.526 1.00 95.94 222 GLY A CA 1
ATOM 1695 C C . GLY A 1 222 ? 2.422 -4.572 14.714 1.00 95.94 222 GLY A C 1
ATOM 1696 O O . GLY A 1 222 ? 2.246 -4.509 13.501 1.00 95.94 222 GLY A O 1
ATOM 1697 N N . ALA A 1 223 ? 3.366 -3.865 15.338 1.00 98.44 223 ALA A N 1
ATOM 1698 C CA . ALA A 1 223 ? 4.408 -3.141 14.622 1.00 98.44 223 ALA A CA 1
ATOM 1699 C C . ALA A 1 223 ? 5.570 -4.068 14.231 1.00 98.44 223 ALA A C 1
ATOM 1701 O O . ALA A 1 223 ? 5.935 -4.992 14.957 1.00 98.44 223 ALA A O 1
ATOM 1702 N N . SER A 1 224 ? 6.164 -3.822 13.071 1.00 98.62 224 SER A N 1
ATOM 1703 C CA . SER A 1 224 ? 7.382 -4.473 12.589 1.00 98.62 224 SER A CA 1
ATOM 1704 C C . SER A 1 224 ? 8.293 -3.423 11.976 1.00 98.62 224 SER A C 1
ATOM 1706 O O . SER A 1 224 ? 7.838 -2.562 11.223 1.00 98.62 224 SER A O 1
ATOM 1708 N N . VAL A 1 225 ? 9.574 -3.477 12.331 1.00 98.25 225 VAL A N 1
ATOM 1709 C CA . VAL A 1 225 ? 10.582 -2.500 11.913 1.00 98.25 225 VAL A CA 1
ATOM 1710 C C . VAL A 1 225 ? 11.484 -3.129 10.862 1.00 98.25 225 VAL A C 1
ATOM 1712 O O . VAL A 1 225 ? 12.034 -4.207 11.078 1.00 98.25 225 VAL A O 1
ATOM 1715 N N . HIS A 1 226 ? 11.694 -2.411 9.763 1.00 98.19 226 HIS A N 1
ATOM 1716 C CA . HIS A 1 226 ? 12.652 -2.751 8.716 1.00 98.19 226 HIS A CA 1
ATOM 1717 C C . HIS A 1 226 ? 13.695 -1.651 8.606 1.00 98.19 226 HIS A C 1
ATOM 1719 O O . HIS A 1 226 ? 13.404 -0.541 8.159 1.00 98.19 226 HIS A O 1
ATOM 1725 N N . TRP A 1 227 ? 14.921 -1.967 9.007 1.00 95.88 227 TRP A N 1
ATOM 1726 C CA . TRP A 1 227 ? 16.066 -1.069 8.916 1.00 95.88 227 TRP A CA 1
ATOM 1727 C C . TRP A 1 227 ? 16.943 -1.449 7.723 1.00 95.88 227 TRP A C 1
ATOM 1729 O O . TRP A 1 227 ? 17.287 -2.617 7.562 1.00 95.88 227 TRP A O 1
ATOM 1739 N N . TYR A 1 228 ? 17.307 -0.481 6.879 1.00 94.88 228 TYR A N 1
ATOM 1740 C CA . TYR A 1 228 ? 18.066 -0.756 5.650 1.00 94.88 228 TYR A CA 1
ATOM 1741 C C . TYR A 1 228 ? 19.584 -0.683 5.817 1.00 94.88 228 TYR A C 1
ATOM 1743 O O . TYR A 1 228 ? 20.293 -0.840 4.826 1.00 94.88 228 TYR A O 1
ATOM 1751 N N . ASP A 1 229 ? 20.065 -0.381 7.024 1.00 89.75 229 ASP A N 1
ATOM 1752 C CA . ASP A 1 229 ? 21.492 -0.322 7.357 1.00 89.75 229 ASP A CA 1
ATOM 1753 C C . ASP A 1 229 ? 22.321 0.553 6.402 1.00 89.75 229 ASP A C 1
ATOM 1755 O O . ASP A 1 229 ? 23.392 0.196 5.914 1.00 89.75 229 ASP A O 1
ATOM 1759 N N . LYS A 1 230 ? 21.781 1.733 6.070 1.00 89.12 230 LYS A N 1
ATOM 1760 C CA . LYS A 1 230 ? 22.487 2.691 5.214 1.00 89.12 230 LYS A CA 1
ATOM 1761 C C . LYS A 1 230 ? 23.556 3.412 6.045 1.00 89.12 230 LYS A C 1
ATOM 1763 O O . LYS A 1 230 ? 23.216 3.955 7.093 1.00 89.12 230 LYS A O 1
ATOM 1768 N N . PRO A 1 231 ? 24.805 3.504 5.550 1.00 79.88 231 PRO A N 1
ATOM 1769 C CA . PRO A 1 231 ? 25.948 3.950 6.353 1.00 79.88 231 PRO A CA 1
ATOM 1770 C C . PRO A 1 231 ? 25.909 5.435 6.730 1.00 79.88 231 PRO A C 1
ATOM 1772 O O . PRO A 1 231 ? 26.544 5.841 7.692 1.00 79.88 231 PRO A O 1
ATOM 1775 N N . GLU A 1 232 ? 25.165 6.255 5.985 1.00 82.25 232 GLU A N 1
ATOM 1776 C CA . GLU A 1 232 ? 25.066 7.696 6.229 1.00 82.25 232 GLU A CA 1
ATOM 1777 C C . GLU A 1 232 ? 23.603 8.098 6.330 1.00 82.25 232 GLU A C 1
ATOM 1779 O O . GLU A 1 232 ? 22.790 7.724 5.468 1.00 82.25 232 GLU A O 1
ATOM 1784 N N . MET A 1 233 ? 23.288 8.947 7.302 1.00 81.25 233 MET A N 1
ATOM 1785 C CA . MET A 1 233 ? 21.964 9.526 7.411 1.00 81.25 233 MET A CA 1
ATOM 1786 C C . MET A 1 233 ? 21.954 10.956 6.886 1.00 81.25 233 MET A C 1
ATOM 1788 O O . MET A 1 233 ? 22.608 11.839 7.421 1.00 81.25 233 MET A O 1
ATOM 1792 N N . ARG A 1 234 ? 21.219 11.161 5.792 1.00 83.06 234 ARG A N 1
ATOM 1793 C CA . ARG A 1 234 ? 21.015 12.472 5.170 1.00 83.06 234 ARG A CA 1
ATOM 1794 C C . ARG A 1 234 ? 19.554 12.850 5.318 1.00 83.06 234 ARG A C 1
ATOM 1796 O O . ARG A 1 234 ? 18.707 11.951 5.277 1.00 83.06 234 ARG A O 1
ATOM 1803 N N . LYS A 1 235 ? 19.272 14.150 5.418 1.00 82.88 235 LYS A N 1
ATOM 1804 C CA . LYS A 1 235 ? 17.904 14.675 5.426 1.00 82.88 235 LYS A CA 1
ATOM 1805 C C . LYS A 1 235 ? 17.077 14.006 4.328 1.00 82.88 235 LYS A C 1
ATOM 1807 O O . LYS A 1 235 ? 17.574 13.835 3.211 1.00 82.88 235 LYS A O 1
ATOM 1812 N N . GLN A 1 236 ? 15.855 13.586 4.653 1.00 84.44 236 GLN A N 1
ATOM 1813 C CA . GLN A 1 236 ? 14.894 12.988 3.721 1.00 84.44 236 GLN A CA 1
ATOM 1814 C C . GLN A 1 236 ? 15.323 11.646 3.080 1.00 84.44 236 GLN A C 1
ATOM 1816 O O . GLN A 1 236 ? 14.569 11.040 2.310 1.00 84.44 236 GLN A O 1
ATOM 1821 N N . ARG A 1 237 ? 16.504 11.103 3.411 1.00 89.75 237 ARG A N 1
ATOM 1822 C CA . ARG A 1 237 ? 16.936 9.783 2.933 1.00 89.75 237 ARG A CA 1
ATOM 1823 C C . ARG A 1 237 ? 16.097 8.706 3.615 1.00 89.75 237 ARG A C 1
ATOM 1825 O O . ARG A 1 237 ? 16.062 8.632 4.833 1.00 89.75 237 ARG A O 1
ATOM 1832 N N . LYS A 1 238 ? 15.469 7.817 2.844 1.00 92.12 238 LYS A N 1
ATOM 1833 C CA . LYS A 1 238 ? 14.728 6.662 3.389 1.00 92.12 238 LYS A CA 1
ATOM 1834 C C . LYS A 1 238 ? 15.691 5.671 4.045 1.00 92.12 238 LYS A C 1
ATOM 1836 O O . LYS A 1 238 ? 16.433 4.994 3.326 1.00 92.12 238 LYS A O 1
ATOM 1841 N N . MET A 1 239 ? 15.681 5.580 5.367 1.00 94.56 239 MET A N 1
ATOM 1842 C CA . MET A 1 239 ? 16.574 4.727 6.161 1.00 94.56 239 MET A CA 1
ATOM 1843 C C . MET A 1 239 ? 15.935 3.398 6.562 1.00 94.56 239 MET A C 1
ATOM 1845 O O . MET A 1 239 ? 16.635 2.411 6.773 1.00 94.56 239 MET A O 1
ATOM 1849 N N . GLY A 1 240 ? 14.609 3.356 6.598 1.00 96.50 240 GLY A N 1
ATOM 1850 C CA . GLY A 1 240 ? 13.841 2.168 6.925 1.00 96.50 240 GLY A CA 1
ATOM 1851 C C . GLY A 1 240 ? 12.349 2.426 6.785 1.00 96.50 240 GLY A C 1
ATOM 1852 O O . GLY A 1 240 ? 11.932 3.469 6.273 1.00 96.50 240 GLY A O 1
ATOM 1853 N N . HIS A 1 241 ? 11.546 1.494 7.270 1.00 98.19 241 HIS A N 1
ATOM 1854 C CA . HIS A 1 241 ? 10.115 1.692 7.452 1.00 98.19 241 HIS A CA 1
ATOM 1855 C C . HIS A 1 241 ? 9.605 0.896 8.651 1.00 98.19 241 HIS A C 1
ATOM 1857 O O . HIS A 1 241 ? 10.243 -0.051 9.114 1.00 98.19 241 HIS A O 1
ATOM 1863 N N . ILE A 1 242 ? 8.443 1.296 9.146 1.00 98.62 242 ILE A N 1
ATOM 1864 C CA . ILE A 1 242 ? 7.693 0.592 10.178 1.00 98.62 242 ILE A CA 1
ATOM 1865 C C . ILE A 1 242 ? 6.345 0.230 9.577 1.00 98.62 242 ILE A C 1
ATOM 1867 O O . ILE A 1 242 ? 5.665 1.110 9.056 1.00 98.62 242 ILE A O 1
ATOM 1871 N N . THR A 1 243 ? 5.939 -1.030 9.670 1.00 98.81 243 THR A N 1
ATOM 1872 C CA . THR A 1 243 ? 4.579 -1.453 9.323 1.00 98.81 243 THR A CA 1
ATOM 1873 C C . THR A 1 243 ? 3.829 -1.803 10.598 1.00 98.81 243 THR A C 1
ATOM 1875 O O . THR A 1 243 ? 4.288 -2.640 11.367 1.00 98.81 243 THR A O 1
ATOM 1878 N N . ILE A 1 244 ? 2.669 -1.193 10.825 1.00 98.75 244 ILE A N 1
ATOM 1879 C CA . ILE A 1 244 ? 1.756 -1.521 11.921 1.00 98.75 244 ILE A CA 1
ATOM 1880 C C . ILE A 1 244 ? 0.537 -2.210 11.319 1.00 98.75 244 ILE A C 1
ATOM 1882 O O . ILE A 1 244 ? -0.127 -1.638 10.458 1.00 98.75 244 ILE A O 1
ATOM 1886 N N . VAL A 1 245 ? 0.215 -3.419 11.775 1.00 98.50 245 VAL A N 1
ATOM 1887 C CA . VAL A 1 245 ? -0.991 -4.155 11.370 1.00 98.50 245 VAL A CA 1
ATOM 1888 C C . VAL A 1 245 ? -2.004 -4.254 12.507 1.00 98.50 245 VAL A C 1
ATOM 1890 O O . VAL A 1 245 ? -1.665 -4.222 13.695 1.00 98.50 245 VAL A O 1
ATOM 1893 N N . GLY A 1 246 ? -3.280 -4.387 12.157 1.00 92.38 246 GLY A N 1
ATOM 1894 C CA . GLY A 1 246 ? -4.345 -4.493 13.146 1.00 92.38 246 GLY A CA 1
ATOM 1895 C C . GLY A 1 246 ? -5.701 -4.875 12.560 1.00 92.38 246 GLY A C 1
ATOM 1896 O O . GLY A 1 246 ? -5.846 -5.032 11.347 1.00 92.38 246 GLY A O 1
ATOM 1897 N N . PRO A 1 247 ? -6.716 -5.031 13.424 1.00 86.44 247 PRO A N 1
ATOM 1898 C CA . PRO A 1 247 ? -8.039 -5.497 13.014 1.00 86.44 247 PRO A CA 1
ATOM 1899 C C . PRO A 1 247 ? -8.912 -4.400 12.377 1.00 86.44 247 PRO A C 1
ATOM 1901 O O . PRO A 1 247 ? -9.987 -4.699 11.874 1.00 86.44 247 PRO A O 1
ATOM 1904 N N . SER A 1 248 ? -8.484 -3.133 12.398 1.00 89.00 248 SER A N 1
ATOM 1905 C CA . SER A 1 248 ? -9.192 -2.006 11.770 1.00 89.00 248 SER A CA 1
ATOM 1906 C C . SER A 1 248 ? -8.249 -0.818 11.589 1.00 89.00 248 SER A C 1
ATOM 1908 O O . SER A 1 248 ? -7.362 -0.649 12.430 1.00 89.00 248 SER A O 1
ATOM 1910 N N . MET A 1 249 ? -8.493 0.042 10.594 1.00 91.19 249 MET A N 1
ATOM 1911 C CA . MET A 1 249 ? -7.661 1.228 10.338 1.00 91.19 249 MET A CA 1
ATOM 1912 C C . MET A 1 249 ? -7.548 2.138 11.569 1.00 91.19 249 MET A C 1
ATOM 1914 O O . MET A 1 249 ? -6.439 2.451 11.977 1.00 91.19 249 MET A O 1
ATOM 1918 N N . GLY A 1 250 ? -8.658 2.425 12.261 1.00 77.31 250 GLY A N 1
ATOM 1919 C CA . GLY A 1 250 ? -8.637 3.291 13.450 1.00 77.31 250 GLY A CA 1
ATOM 1920 C C . GLY A 1 250 ? -7.761 2.783 14.609 1.00 77.31 250 GLY A C 1
ATOM 1921 O O . GLY A 1 250 ? -7.125 3.578 15.289 1.00 77.31 250 GLY A O 1
ATOM 1922 N N . ILE A 1 251 ? -7.646 1.459 14.816 1.00 85.88 251 ILE A N 1
ATOM 1923 C CA . ILE A 1 251 ? -6.689 0.910 15.804 1.00 85.88 251 ILE A CA 1
ATOM 1924 C C . ILE A 1 251 ? -5.249 1.167 15.361 1.00 85.88 251 ILE A C 1
ATOM 1926 O O . ILE A 1 251 ? -4.392 1.476 16.185 1.00 85.88 251 ILE A O 1
ATOM 1930 N N . VAL A 1 252 ? -4.969 0.976 14.073 1.00 90.38 252 VAL A N 1
ATOM 1931 C CA . VAL A 1 252 ? -3.621 1.134 13.529 1.00 90.38 252 VAL A CA 1
ATOM 1932 C C . VAL A 1 252 ? -3.204 2.609 13.552 1.00 90.38 252 VAL A C 1
ATOM 1934 O O . VAL A 1 252 ? -2.071 2.902 13.921 1.00 90.38 252 VAL A O 1
ATOM 1937 N N . GLU A 1 253 ? -4.122 3.533 13.266 1.00 90.75 253 GLU A N 1
ATOM 1938 C CA . GLU A 1 253 ? -3.910 4.982 13.397 1.00 90.75 253 GLU A CA 1
ATOM 1939 C C . GLU A 1 253 ? -3.650 5.393 14.849 1.00 90.75 253 GLU A C 1
ATOM 1941 O O . GLU A 1 253 ? -2.663 6.070 15.121 1.00 90.75 253 GLU A O 1
ATOM 1946 N N . ALA A 1 254 ? -4.450 4.912 15.808 1.00 83.25 254 ALA A N 1
ATOM 1947 C CA . ALA A 1 254 ? -4.221 5.195 17.228 1.00 83.25 254 ALA A CA 1
ATOM 1948 C C . ALA A 1 254 ? -2.843 4.701 17.710 1.00 83.25 254 ALA A C 1
ATOM 1950 O O . ALA A 1 254 ? -2.151 5.380 18.470 1.00 83.25 254 ALA A O 1
ATOM 1951 N N . ARG A 1 255 ? -2.412 3.528 17.230 1.00 93.12 255 ARG A N 1
ATOM 1952 C CA . ARG A 1 255 ? -1.071 2.988 17.494 1.00 93.12 255 ARG A CA 1
ATOM 1953 C C . ARG A 1 255 ? 0.030 3.838 16.865 1.00 93.12 255 ARG A C 1
ATOM 1955 O O . ARG A 1 255 ? 1.053 4.049 17.509 1.00 93.12 255 ARG A O 1
ATOM 1962 N N . LEU A 1 256 ? -0.179 4.331 15.643 1.00 93.94 256 LEU A N 1
ATOM 1963 C CA . LEU A 1 256 ? 0.753 5.241 14.984 1.00 93.94 256 LEU A CA 1
ATOM 1964 C C . LEU A 1 256 ? 0.911 6.546 15.778 1.00 93.94 256 LEU A C 1
ATOM 1966 O O . LEU A 1 256 ? 2.040 6.924 16.067 1.00 93.94 256 LEU A O 1
ATOM 1970 N N . HIS A 1 257 ? -0.184 7.197 16.183 1.00 89.75 257 HIS A N 1
ATOM 1971 C CA . HIS A 1 257 ? -0.119 8.441 16.966 1.00 89.75 257 HIS A CA 1
ATOM 1972 C C . HIS A 1 257 ? 0.605 8.230 18.304 1.00 89.75 257 HIS A C 1
ATOM 1974 O O . HIS A 1 257 ? 1.524 8.977 18.646 1.00 89.75 257 HIS A O 1
ATOM 1980 N N . SER A 1 258 ? 0.282 7.139 19.010 1.00 88.38 258 SER A N 1
ATOM 1981 C CA . SER A 1 258 ? 0.978 6.754 20.245 1.00 88.38 258 SER A CA 1
ATOM 1982 C C . SER A 1 258 ? 2.484 6.545 20.025 1.00 88.38 258 SER A C 1
ATOM 1984 O O . SER A 1 258 ? 3.297 7.003 20.829 1.00 88.38 258 SER A O 1
ATOM 1986 N N . MET A 1 259 ? 2.874 5.915 18.912 1.00 91.75 259 MET A N 1
ATOM 1987 C CA . MET A 1 259 ? 4.277 5.728 18.533 1.00 91.75 259 MET A CA 1
ATOM 1988 C C . MET A 1 259 ? 4.987 7.059 18.254 1.00 91.75 259 MET A C 1
ATOM 1990 O O . MET A 1 259 ? 6.125 7.255 18.689 1.00 91.75 259 MET A O 1
ATOM 1994 N N . LEU A 1 260 ? 4.333 7.979 17.545 1.00 89.31 260 LEU A N 1
ATOM 1995 C CA . LEU A 1 260 ? 4.900 9.286 17.204 1.00 89.31 260 LEU A CA 1
ATOM 1996 C C . LEU A 1 260 ? 4.985 10.221 18.420 1.00 89.31 260 LEU A C 1
ATOM 1998 O O . LEU A 1 260 ? 5.804 11.137 18.427 1.00 89.31 260 LEU A O 1
ATOM 2002 N N . GLY A 1 261 ? 4.260 9.929 19.504 1.00 77.50 261 GLY A N 1
ATOM 2003 C CA . GLY A 1 261 ? 4.200 10.802 20.679 1.00 77.50 261 GLY A CA 1
ATOM 2004 C C . GLY A 1 261 ? 3.398 12.072 20.412 1.00 77.50 261 GLY A C 1
ATOM 2005 O O . GLY A 1 261 ? 3.594 13.071 21.096 1.00 77.50 261 GLY A O 1
ATOM 2006 N N . GLU A 1 262 ? 2.522 12.028 19.411 1.00 64.06 262 GLU A N 1
ATOM 2007 C CA . GLU A 1 262 ? 1.472 13.016 19.241 1.00 64.06 262 GLU A CA 1
ATOM 2008 C C . GLU A 1 262 ? 0.476 12.759 20.374 1.00 64.06 262 GLU A C 1
ATOM 2010 O O . GLU A 1 262 ? -0.297 11.798 20.337 1.00 64.06 262 GLU A O 1
ATOM 2015 N N . GLU A 1 263 ? 0.558 13.562 21.439 1.00 39.44 263 GLU A N 1
ATOM 2016 C CA . GLU A 1 263 ? -0.550 13.667 22.381 1.00 39.44 263 GLU A CA 1
ATOM 2017 C C . GLU A 1 263 ? -1.783 14.005 21.549 1.00 39.44 263 GLU A C 1
ATOM 2019 O O . GLU A 1 263 ? -1.775 14.958 20.765 1.00 39.44 263 GLU A O 1
ATOM 2024 N N . SER A 1 264 ? -2.831 13.193 21.670 1.00 36.53 264 SER A N 1
ATOM 2025 C CA . SER A 1 264 ? -4.133 13.558 21.144 1.00 36.53 264 SER A CA 1
ATOM 2026 C C . SER A 1 264 ? -4.481 14.922 21.728 1.00 36.53 264 SER A C 1
ATOM 2028 O O . SER A 1 264 ? -4.808 15.021 22.911 1.00 36.53 264 SER A O 1
ATOM 2030 N N . VAL A 1 265 ? -4.420 15.971 20.906 1.00 33.34 265 VAL A N 1
ATOM 2031 C CA . VAL A 1 265 ? -5.100 17.242 21.165 1.00 33.34 265 VAL A CA 1
ATOM 2032 C C . VAL A 1 265 ? -6.593 16.973 20.988 1.00 33.34 265 VAL A C 1
ATOM 2034 O O . VAL A 1 265 ? -7.208 17.383 20.015 1.00 33.34 265 VAL A O 1
ATOM 2037 N N . ASP A 1 266 ? -7.113 16.140 21.879 1.00 31.69 266 ASP A N 1
ATOM 2038 C CA . ASP A 1 266 ? -8.516 15.835 22.113 1.00 31.69 266 ASP A CA 1
ATOM 2039 C C . ASP A 1 266 ? -8.609 15.049 23.432 1.00 31.69 266 ASP A C 1
ATOM 2041 O O . ASP A 1 266 ? -9.254 14.008 23.548 1.00 31.69 266 ASP A O 1
ATOM 2045 N N . ASP A 1 267 ? -7.946 15.560 24.476 1.00 32.34 267 ASP A N 1
ATOM 2046 C CA . ASP A 1 267 ? -8.358 15.250 25.843 1.00 32.34 267 ASP A CA 1
ATOM 2047 C C . ASP A 1 267 ? -9.551 16.144 26.212 1.00 32.34 267 ASP A C 1
ATOM 2049 O O . ASP A 1 267 ? -9.462 17.114 26.965 1.00 32.34 267 ASP A O 1
ATOM 2053 N N . GLN A 1 268 ? -10.688 15.823 25.596 1.00 33.78 268 GLN A N 1
ATOM 2054 C CA . GLN A 1 268 ? -12.016 16.018 26.162 1.00 33.78 268 GLN A CA 1
ATOM 2055 C C . GLN A 1 268 ? -12.849 14.781 25.830 1.00 33.78 268 GLN A C 1
ATOM 2057 O O . GLN A 1 268 ? -13.544 14.734 24.822 1.00 33.78 268 GLN A O 1
ATOM 2062 N N . SER A 1 269 ? -12.736 13.754 26.674 1.00 39.97 269 SER A N 1
ATOM 2063 C CA . SER A 1 269 ? -13.860 12.935 27.166 1.00 39.97 269 SER A CA 1
ATOM 2064 C C . SER A 1 269 ? -15.063 12.676 26.234 1.00 39.97 269 SER A C 1
ATOM 2066 O O . SER A 1 269 ? -16.210 12.648 26.682 1.00 39.97 269 SER A O 1
ATOM 2068 N N . SER A 1 270 ? -14.835 12.363 24.961 1.00 43.25 270 SER A N 1
ATOM 2069 C CA . SER A 1 270 ? -15.833 11.724 24.109 1.00 43.25 270 SER A CA 1
ATOM 2070 C C . SER A 1 270 ? -15.229 10.437 23.575 1.00 43.25 270 SER A C 1
ATOM 2072 O O . SER A 1 270 ? -14.555 10.386 22.553 1.00 43.25 270 SER A O 1
ATOM 2074 N N . VAL A 1 271 ? -15.411 9.358 24.336 1.00 51.97 271 VAL A N 1
ATOM 2075 C CA . VAL A 1 271 ? -15.057 8.029 23.846 1.00 51.97 271 VAL A CA 1
ATOM 2076 C C . VAL A 1 271 ? -15.914 7.788 22.601 1.00 51.97 271 VAL A C 1
ATOM 2078 O O . VAL A 1 271 ? -17.125 7.594 22.711 1.00 51.97 271 VAL A O 1
ATOM 2081 N N . THR A 1 272 ? -15.308 7.866 21.415 1.00 65.25 272 THR A N 1
ATOM 2082 C CA . THR A 1 272 ? -16.011 7.653 20.150 1.00 65.25 272 THR A CA 1
ATOM 2083 C C . THR A 1 272 ? -16.526 6.210 20.128 1.00 65.25 272 THR A C 1
ATOM 2085 O O . THR A 1 272 ? -15.746 5.262 20.284 1.00 65.25 272 THR A O 1
ATOM 2088 N N . PRO A 1 273 ? -17.850 6.000 20.037 1.00 74.19 273 PRO A N 1
ATOM 2089 C CA . PRO A 1 273 ? -18.422 4.672 20.188 1.00 74.19 273 PRO A CA 1
ATOM 2090 C C . PRO A 1 273 ? -18.021 3.802 18.996 1.00 74.19 273 PRO A C 1
ATOM 2092 O O . PRO A 1 273 ? -18.338 4.114 17.853 1.00 74.19 273 PRO A O 1
ATOM 2095 N N . ARG A 1 274 ? -17.354 2.672 19.256 1.00 84.69 274 ARG A N 1
ATOM 2096 C CA . ARG A 1 274 ? -16.982 1.699 18.214 1.00 84.69 274 ARG A CA 1
ATOM 2097 C C . ARG A 1 274 ? -18.145 0.782 17.852 1.00 84.69 274 ARG A C 1
ATOM 2099 O O . ARG A 1 274 ? -18.188 0.266 16.735 1.00 84.69 274 ARG A O 1
ATOM 2106 N N . VAL A 1 275 ? -19.083 0.591 18.779 1.00 91.75 275 VAL A N 1
ATOM 2107 C CA . VAL A 1 275 ? -20.290 -0.219 18.587 1.00 91.75 275 VAL A CA 1
ATOM 2108 C C . VAL A 1 275 ? -21.541 0.611 18.872 1.00 91.75 275 VAL A C 1
ATOM 2110 O O . VAL A 1 275 ? -21.671 1.208 19.936 1.00 91.75 275 VAL A O 1
ATOM 2113 N N . GLY A 1 276 ? -22.478 0.629 17.931 1.00 92.62 276 GLY A N 1
ATOM 2114 C CA . GLY A 1 276 ? -23.800 1.216 18.100 1.00 92.62 276 GLY A CA 1
ATOM 2115 C C . GLY A 1 276 ? -24.828 0.149 18.446 1.00 92.62 276 GLY A C 1
ATOM 2116 O O . GLY A 1 276 ? -25.085 -0.732 17.632 1.00 92.62 276 GLY A O 1
ATOM 2117 N N . ILE A 1 277 ? -25.427 0.201 19.631 1.00 92.62 277 ILE A N 1
ATOM 2118 C CA . ILE A 1 277 ? -26.551 -0.664 19.994 1.00 92.62 277 ILE A CA 1
ATOM 2119 C C . ILE A 1 277 ? -27.841 0.110 19.739 1.00 92.62 277 ILE A C 1
ATOM 2121 O O . ILE A 1 277 ? -28.119 1.093 20.428 1.00 92.62 277 ILE A O 1
ATOM 2125 N N . ILE A 1 278 ? -28.635 -0.333 18.767 1.00 91.69 278 ILE A N 1
ATOM 2126 C CA . ILE A 1 278 ? -29.924 0.285 18.444 1.00 91.69 278 ILE A CA 1
ATOM 2127 C C . ILE A 1 278 ? -31.090 -0.642 18.756 1.00 91.69 278 ILE A C 1
ATOM 2129 O O . ILE A 1 278 ? -30.980 -1.862 18.644 1.00 91.69 278 ILE A O 1
ATOM 2133 N N . MET A 1 279 ? -32.220 -0.059 19.141 1.00 91.00 279 MET A N 1
ATOM 2134 C CA . MET A 1 279 ? -33.456 -0.796 19.400 1.00 91.00 279 MET A CA 1
ATOM 2135 C C . MET A 1 279 ? -34.693 0.033 19.067 1.00 91.00 279 MET A C 1
ATOM 2137 O O . MET A 1 279 ? -34.652 1.264 19.087 1.00 91.00 279 MET A O 1
ATOM 2141 N N . GLY A 1 280 ? -35.803 -0.643 18.776 1.00 83.25 280 GLY A N 1
ATOM 2142 C CA . GLY A 1 280 ? -37.045 0.016 18.377 1.00 83.25 280 GLY A CA 1
ATOM 2143 C C . GLY A 1 280 ? -37.807 0.663 19.533 1.00 83.25 280 GLY A C 1
ATOM 2144 O O . GLY A 1 280 ? -38.552 1.620 19.302 1.00 83.25 280 GLY A O 1
ATOM 2145 N N . SER A 1 281 ? -37.648 0.172 20.766 1.00 83.00 281 SER A N 1
ATOM 2146 C CA . SER A 1 281 ? -38.438 0.606 21.923 1.00 83.00 281 SER A CA 1
ATOM 2147 C C . SER A 1 281 ? -37.709 0.465 23.263 1.00 83.00 281 SER A C 1
ATOM 2149 O O . SER A 1 281 ? -36.793 -0.340 23.395 1.00 83.00 281 SER A O 1
ATOM 2151 N N . ASP A 1 282 ? -38.167 1.195 24.286 1.00 83.19 282 ASP A N 1
ATOM 2152 C CA . ASP A 1 282 ? -37.690 1.032 25.670 1.00 83.19 282 ASP A CA 1
ATOM 2153 C C . ASP A 1 282 ? -37.937 -0.382 26.216 1.00 83.19 282 ASP A C 1
ATOM 2155 O O . ASP A 1 282 ? -37.182 -0.860 27.060 1.00 83.19 282 ASP A O 1
ATOM 2159 N N . SER A 1 283 ? -38.969 -1.078 25.725 1.00 83.75 283 SER A N 1
ATOM 2160 C CA . SER A 1 283 ? -39.254 -2.462 26.117 1.00 83.75 283 SER A CA 1
ATOM 2161 C C . SER A 1 283 ? -38.176 -3.455 25.682 1.00 83.75 283 SER A C 1
ATOM 2163 O O . SER A 1 283 ? -38.063 -4.510 26.300 1.00 83.75 283 SER A O 1
ATOM 2165 N N . ASP A 1 284 ? -37.356 -3.118 24.682 1.00 83.38 284 ASP A N 1
ATOM 2166 C CA . ASP A 1 284 ? -36.237 -3.955 24.230 1.00 83.38 284 ASP A CA 1
ATOM 2167 C C . ASP A 1 284 ? -34.962 -3.719 25.065 1.00 83.38 284 ASP A C 1
ATOM 2169 O O . ASP A 1 284 ? -34.043 -4.542 25.074 1.00 83.38 284 ASP A O 1
ATOM 2173 N N . LEU A 1 285 ? -34.900 -2.607 25.808 1.00 82.69 285 LEU A N 1
ATOM 2174 C CA . LEU A 1 285 ? -33.721 -2.189 26.566 1.00 82.69 285 LEU A CA 1
ATOM 2175 C C . LEU A 1 285 ? -33.229 -3.232 27.585 1.00 82.69 285 LEU A C 1
ATOM 2177 O O . LEU A 1 285 ? -32.013 -3.404 27.676 1.00 82.69 285 LEU A O 1
ATOM 2181 N N . PRO A 1 286 ? -34.089 -3.948 28.343 1.00 85.56 286 PRO A N 1
ATOM 2182 C CA . PRO A 1 286 ? -33.628 -4.985 29.265 1.00 85.56 286 PRO A CA 1
ATOM 2183 C C . PRO A 1 286 ? -32.835 -6.099 28.575 1.00 85.56 286 PRO A C 1
ATOM 2185 O O . PRO A 1 286 ? -31.847 -6.553 29.135 1.00 85.56 286 PRO A O 1
ATOM 2188 N N . VAL A 1 287 ? -33.219 -6.487 27.354 1.00 84.31 287 VAL A N 1
ATOM 2189 C CA . VAL A 1 287 ? -32.532 -7.530 26.572 1.00 84.31 287 VAL A CA 1
ATOM 2190 C C . VAL A 1 287 ? -31.239 -6.984 25.966 1.00 84.31 287 VAL A C 1
ATOM 2192 O O . VAL A 1 287 ? -30.192 -7.623 26.009 1.00 84.31 287 VAL A O 1
ATOM 2195 N N . MET A 1 288 ? -31.281 -5.761 25.437 1.00 88.06 288 MET A N 1
ATOM 2196 C CA . MET A 1 288 ? -30.120 -5.142 24.788 1.00 88.06 288 MET A CA 1
ATOM 2197 C C . MET A 1 288 ? -29.036 -4.694 25.781 1.00 88.06 288 MET A C 1
ATOM 2199 O O . MET A 1 288 ? -27.879 -4.517 25.394 1.00 88.06 288 MET A O 1
ATOM 2203 N N . LYS A 1 289 ? -29.377 -4.540 27.068 1.00 87.69 289 LYS A N 1
ATOM 2204 C CA . LYS A 1 289 ? -28.418 -4.239 28.143 1.00 87.69 289 LYS A CA 1
ATOM 2205 C C . LYS A 1 289 ? -27.367 -5.331 28.329 1.00 87.69 289 LYS A C 1
ATOM 2207 O O . LYS A 1 289 ? -26.236 -4.993 28.671 1.00 87.69 289 LYS A O 1
ATOM 2212 N N . ASP A 1 290 ? -27.687 -6.590 28.047 1.00 90.19 290 ASP A N 1
ATOM 2213 C CA . ASP A 1 290 ? -26.714 -7.682 28.155 1.00 90.19 290 ASP A CA 1
ATOM 2214 C C . ASP A 1 290 ? -25.590 -7.525 27.122 1.00 90.19 290 ASP A C 1
ATOM 2216 O O . ASP A 1 290 ? -24.413 -7.696 27.444 1.00 90.19 290 ASP A O 1
ATOM 2220 N N . ALA A 1 291 ? -25.925 -7.085 25.903 1.00 88.50 291 ALA A N 1
ATOM 2221 C CA . ALA A 1 291 ? -24.933 -6.764 24.879 1.00 88.50 291 ALA A CA 1
ATOM 2222 C C . ALA A 1 291 ? -24.018 -5.608 25.321 1.00 88.50 291 ALA A C 1
ATOM 2224 O O . ALA A 1 291 ? -22.797 -5.707 25.201 1.00 88.50 291 ALA A O 1
ATOM 2225 N N . ALA A 1 292 ? -24.585 -4.546 25.904 1.00 89.50 292 ALA A N 1
ATOM 2226 C CA . ALA A 1 292 ? -23.806 -3.448 26.484 1.00 89.50 292 ALA A CA 1
ATOM 2227 C C . ALA A 1 292 ? -22.900 -3.929 27.635 1.00 89.50 292 ALA A C 1
ATOM 2229 O O . ALA A 1 292 ? -21.742 -3.523 27.734 1.00 89.50 292 ALA A O 1
ATOM 2230 N N . GLY A 1 293 ? -23.396 -4.830 28.488 1.00 89.25 293 GLY A N 1
ATOM 2231 C CA . GLY A 1 293 ? -22.637 -5.437 29.583 1.00 89.25 293 GLY A CA 1
ATOM 2232 C C . GLY A 1 293 ? -21.412 -6.215 29.099 1.00 89.25 293 GLY A C 1
ATOM 2233 O O . GLY A 1 293 ? -20.319 -6.037 29.637 1.00 89.25 293 GLY A O 1
ATOM 2234 N N . ILE A 1 294 ? -21.564 -7.008 28.037 1.00 89.88 294 ILE A N 1
ATOM 2235 C CA . ILE A 1 294 ? -20.455 -7.737 27.408 1.00 89.88 294 ILE A CA 1
ATOM 2236 C C . ILE A 1 294 ? -19.424 -6.764 26.822 1.00 89.88 294 ILE A C 1
ATOM 2238 O O . ILE A 1 294 ? -18.225 -6.930 27.041 1.00 89.88 294 ILE A O 1
ATOM 2242 N N . LEU A 1 295 ? -19.864 -5.721 26.114 1.00 90.56 295 LEU A N 1
ATOM 2243 C CA . LEU A 1 295 ? -18.949 -4.722 25.551 1.00 90.56 295 LEU A CA 1
ATOM 2244 C C . LEU A 1 295 ? -18.180 -3.970 26.642 1.00 90.56 295 LEU A C 1
ATOM 2246 O O . LEU A 1 295 ? -16.975 -3.774 26.502 1.00 90.56 295 LEU A O 1
ATOM 2250 N N . ASN A 1 296 ? -18.841 -3.626 27.752 1.00 85.31 296 ASN A N 1
ATOM 2251 C CA . ASN A 1 296 ? -18.182 -3.063 28.933 1.00 85.31 296 ASN A CA 1
ATOM 2252 C C . ASN A 1 296 ? -17.129 -4.017 29.506 1.00 85.31 296 ASN A C 1
ATOM 2254 O O . ASN A 1 296 ? -16.018 -3.587 29.804 1.00 85.31 296 ASN A O 1
ATOM 2258 N N . HIS A 1 297 ? -17.449 -5.308 29.621 1.00 84.50 297 HIS A N 1
ATOM 2259 C CA . HIS A 1 297 ? -16.514 -6.318 30.120 1.00 84.50 297 HIS A CA 1
ATOM 2260 C C . HIS A 1 297 ? -15.236 -6.404 29.270 1.00 84.50 297 HIS A C 1
ATOM 2262 O O . HIS A 1 297 ? -14.142 -6.544 29.811 1.00 84.50 297 HIS A O 1
ATOM 2268 N N . PHE A 1 298 ? -15.361 -6.258 27.949 1.00 84.56 298 PHE A N 1
ATOM 2269 C CA . PHE A 1 298 ? -14.228 -6.252 27.021 1.00 84.56 298 PHE A CA 1
ATOM 2270 C C . PHE A 1 298 ? -13.581 -4.872 26.815 1.00 84.56 298 PHE A C 1
ATOM 2272 O O . PHE A 1 298 ? -12.665 -4.751 26.003 1.00 84.56 298 PHE A O 1
ATOM 2279 N N . GLY A 1 299 ? -14.041 -3.827 27.513 1.00 82.75 299 GLY A N 1
ATOM 2280 C CA . GLY A 1 299 ? -13.527 -2.464 27.348 1.00 82.75 299 GLY A CA 1
ATOM 2281 C C . GLY A 1 299 ? -13.775 -1.882 25.952 1.00 82.75 299 GLY A C 1
ATOM 2282 O O . GLY A 1 299 ? -12.980 -1.078 25.470 1.00 82.75 299 GLY A O 1
ATOM 2283 N N . VAL A 1 300 ? -14.846 -2.306 25.274 1.00 86.62 300 VAL A N 1
ATOM 2284 C CA . VAL A 1 300 ? -15.214 -1.826 23.938 1.00 86.62 300 VAL A CA 1
ATOM 2285 C C . VAL A 1 300 ? -16.148 -0.616 24.063 1.00 86.62 300 VAL A C 1
ATOM 2287 O O . VAL A 1 300 ? -17.272 -0.760 24.561 1.00 86.62 300 VAL A O 1
ATOM 2290 N N . PRO A 1 301 ? -15.737 0.571 23.575 1.00 87.38 301 PRO A N 1
ATOM 2291 C CA . PRO A 1 301 ? -16.597 1.744 23.549 1.00 87.38 301 PRO A CA 1
ATOM 2292 C C . PRO A 1 301 ? -17.864 1.510 22.743 1.00 87.38 301 PRO A C 1
ATOM 2294 O O . PRO A 1 301 ? -17.803 1.053 21.597 1.00 87.38 301 PRO A O 1
ATOM 2297 N N . HIS A 1 302 ? -19.004 1.871 23.312 1.00 91.00 302 HIS A N 1
ATOM 2298 C CA . HIS A 1 302 ? -20.284 1.701 22.651 1.00 91.00 302 HIS A CA 1
ATOM 2299 C C . HIS A 1 302 ? -21.271 2.795 23.034 1.00 91.00 302 HIS A C 1
ATOM 2301 O O . HIS A 1 302 ? -21.127 3.472 24.050 1.00 91.00 302 HIS A O 1
ATOM 2307 N N . GLU A 1 303 ? -22.295 2.940 22.209 1.00 89.81 303 GLU A N 1
ATOM 2308 C CA . GLU A 1 303 ? -23.459 3.771 22.485 1.00 89.81 303 GLU A CA 1
ATOM 2309 C C . GLU A 1 303 ? -24.724 2.918 22.445 1.00 89.81 303 GLU A C 1
ATOM 2311 O O . GLU A 1 303 ? -24.786 1.908 21.745 1.00 89.81 303 GLU A O 1
ATOM 2316 N N . VAL A 1 304 ? -25.747 3.340 23.183 1.00 89.94 304 VAL A N 1
ATOM 2317 C CA . VAL A 1 304 ? -27.065 2.704 23.175 1.00 89.94 304 VAL A CA 1
ATOM 2318 C C . VAL A 1 304 ? -28.092 3.761 22.798 1.00 89.94 304 VAL A C 1
ATOM 2320 O O . VAL A 1 304 ? -28.172 4.809 23.442 1.00 89.94 304 VAL A O 1
ATOM 2323 N N . ARG A 1 305 ? -28.863 3.520 21.738 1.00 87.44 305 ARG A N 1
ATOM 2324 C CA . ARG A 1 305 ? -29.870 4.457 21.228 1.00 87.44 305 ARG A CA 1
ATOM 2325 C C . ARG A 1 305 ? -31.178 3.735 20.930 1.00 87.44 305 ARG A C 1
ATOM 2327 O O . ARG A 1 305 ? -31.191 2.635 20.390 1.00 87.44 305 ARG A O 1
ATOM 2334 N N . ILE A 1 306 ? -32.291 4.390 21.233 1.00 86.56 306 ILE A N 1
ATOM 2335 C CA . ILE A 1 306 ? -33.610 3.938 20.793 1.00 86.56 306 ILE A CA 1
ATOM 2336 C C . ILE A 1 306 ? -33.909 4.661 19.490 1.00 86.56 306 ILE A C 1
ATOM 2338 O O . ILE A 1 306 ? -34.052 5.882 19.464 1.00 86.56 306 ILE A O 1
ATOM 2342 N N . VAL A 1 307 ? -33.939 3.903 18.402 1.00 84.88 307 VAL A N 1
ATOM 2343 C CA . VAL A 1 307 ? -34.073 4.409 17.042 1.00 84.88 307 VAL A CA 1
ATOM 2344 C C . VAL A 1 307 ? -35.057 3.501 16.315 1.00 84.88 307 VAL A C 1
ATOM 2346 O O . VAL A 1 307 ? -34.739 2.377 15.935 1.00 84.88 307 VAL A O 1
ATOM 2349 N N . SER A 1 308 ? -36.295 3.972 16.177 1.00 81.56 308 SER A N 1
ATOM 2350 C CA . SER A 1 308 ? -37.398 3.170 15.657 1.00 81.56 308 SER A CA 1
ATOM 2351 C C . SER A 1 308 ? -37.570 3.406 14.164 1.00 81.56 308 SER A C 1
ATOM 2353 O O . SER A 1 308 ? -38.085 4.449 13.771 1.00 81.56 308 SER A O 1
ATOM 2355 N N . ALA A 1 309 ? -37.252 2.411 13.334 1.00 78.19 309 ALA A N 1
ATOM 2356 C CA . ALA A 1 309 ? -37.486 2.483 11.887 1.00 78.19 309 ALA A CA 1
ATOM 2357 C C . ALA A 1 309 ? -38.959 2.776 11.519 1.00 78.19 309 ALA A C 1
ATOM 2359 O O . ALA A 1 309 ? -39.229 3.355 10.476 1.00 78.19 309 ALA A O 1
ATOM 2360 N N . HIS A 1 310 ? -39.913 2.427 12.392 1.00 77.00 310 HIS A N 1
ATOM 2361 C CA . HIS A 1 310 ? -41.349 2.619 12.152 1.00 77.00 310 HIS A CA 1
ATOM 2362 C C . HIS A 1 310 ? -41.913 3.919 12.738 1.00 77.00 310 HIS A C 1
ATOM 2364 O O . HIS A 1 310 ? -42.911 4.433 12.244 1.00 77.00 310 HIS A O 1
ATOM 2370 N N . ARG A 1 311 ? -41.322 4.427 13.829 1.00 79.94 311 ARG A N 1
ATOM 2371 C CA . ARG A 1 311 ? -41.836 5.618 14.542 1.00 79.94 311 ARG A CA 1
ATOM 2372 C C . ARG A 1 311 ? -41.040 6.877 14.215 1.00 79.94 311 ARG A C 1
ATOM 2374 O O . ARG A 1 311 ? -41.599 7.964 14.243 1.00 79.94 311 ARG A O 1
ATOM 2381 N N . THR A 1 312 ? -39.748 6.720 13.946 1.00 78.12 312 THR A N 1
ATOM 2382 C CA . THR A 1 312 ? -38.792 7.797 13.675 1.00 78.12 312 THR A CA 1
ATOM 2383 C C . THR A 1 312 ? -37.836 7.397 12.533 1.00 78.12 312 THR A C 1
ATOM 2385 O O . THR A 1 312 ? -36.620 7.319 12.742 1.00 78.12 312 THR A O 1
ATOM 2388 N N . PRO A 1 313 ? -38.359 7.112 11.321 1.00 81.31 313 PRO A N 1
ATOM 2389 C CA . PRO A 1 313 ? -37.562 6.625 10.190 1.00 81.31 313 PRO A CA 1
ATOM 2390 C C . PRO A 1 313 ? -36.440 7.588 9.779 1.00 81.31 313 PRO A C 1
ATOM 2392 O O . PRO A 1 313 ? -35.336 7.144 9.469 1.00 81.31 313 PRO A O 1
ATOM 2395 N N . GLU A 1 314 ? -36.666 8.901 9.840 1.00 78.88 314 GLU A N 1
ATOM 2396 C CA . GLU A 1 314 ? -35.647 9.902 9.504 1.00 78.88 314 GLU A CA 1
ATOM 2397 C C . GLU A 1 314 ? -34.470 9.839 10.481 1.00 78.88 314 GLU A C 1
ATOM 2399 O O . GLU A 1 314 ? -33.313 9.880 10.073 1.00 78.88 314 GLU A O 1
ATOM 2404 N N . MET A 1 315 ? -34.756 9.658 11.774 1.00 77.75 315 MET A N 1
ATOM 2405 C CA . MET A 1 315 ? -33.729 9.509 12.806 1.00 77.75 315 MET A CA 1
ATOM 2406 C C . MET A 1 315 ? -32.920 8.221 12.611 1.00 77.75 315 MET A C 1
ATOM 2408 O O . MET A 1 315 ? -31.711 8.226 12.833 1.00 77.75 315 MET A O 1
ATOM 2412 N N . MET A 1 316 ? -33.565 7.139 12.166 1.00 83.81 316 MET A N 1
ATOM 2413 C CA . MET A 1 316 ? -32.902 5.880 11.813 1.00 83.81 316 MET A CA 1
ATOM 2414 C C . MET A 1 316 ? -31.939 6.057 10.645 1.00 83.81 316 MET A C 1
ATOM 2416 O O . MET A 1 316 ? -30.765 5.688 10.746 1.00 83.81 316 MET A O 1
ATOM 2420 N N . PHE A 1 317 ? -32.394 6.729 9.594 1.00 82.19 317 PHE A N 1
ATOM 2421 C CA . PHE A 1 317 ? -31.565 7.024 8.436 1.00 82.19 317 PHE A CA 1
ATOM 2422 C C . PHE A 1 317 ? -30.379 7.931 8.796 1.00 82.19 317 PHE A C 1
ATOM 2424 O O . PHE A 1 317 ? -29.233 7.619 8.469 1.00 82.19 317 PHE A O 1
ATOM 2431 N N . SER A 1 318 ? -30.616 9.016 9.539 1.00 81.38 318 SER A N 1
ATOM 2432 C CA . SER A 1 318 ? -29.553 9.911 10.015 1.00 81.38 318 SER A CA 1
ATOM 2433 C C . SER A 1 318 ? -28.551 9.197 10.922 1.00 81.38 318 SER A C 1
ATOM 2435 O O . SER A 1 318 ? -27.344 9.435 10.823 1.00 81.38 318 SER A O 1
ATOM 2437 N N . TYR A 1 319 ? -29.021 8.298 11.788 1.00 85.31 319 TYR A N 1
ATOM 2438 C CA . TYR A 1 319 ? -28.158 7.500 12.653 1.00 85.31 319 TYR A CA 1
ATOM 2439 C C . TYR A 1 319 ? -27.219 6.600 11.841 1.00 85.31 319 TYR A C 1
ATOM 2441 O O . TYR A 1 319 ? -26.014 6.588 12.109 1.00 85.31 319 TYR A O 1
ATOM 2449 N N . ALA A 1 320 ? -27.758 5.890 10.844 1.00 85.00 320 ALA A N 1
ATOM 2450 C CA . ALA A 1 320 ? -27.001 4.988 9.981 1.00 85.00 320 ALA A CA 1
ATOM 2451 C C . ALA A 1 320 ? -26.001 5.743 9.090 1.00 85.00 320 ALA A C 1
ATOM 2453 O O . ALA A 1 320 ? -24.835 5.359 9.013 1.00 85.00 320 ALA A O 1
ATOM 2454 N N . MET A 1 321 ? -26.422 6.852 8.474 1.00 84.69 321 MET A N 1
ATOM 2455 C CA . MET A 1 321 ? -25.567 7.657 7.592 1.00 84.69 321 MET A CA 1
ATOM 2456 C C . MET A 1 321 ? -24.393 8.300 8.337 1.00 84.69 321 MET A C 1
ATOM 2458 O O . MET A 1 321 ? -23.274 8.305 7.830 1.00 84.69 321 MET A O 1
ATOM 2462 N N . SER A 1 322 ? -24.624 8.785 9.560 1.00 81.56 322 SER A N 1
ATOM 2463 C CA . SER A 1 322 ? -23.578 9.399 10.392 1.00 81.56 322 SER A CA 1
ATOM 2464 C C . SER A 1 322 ? -22.708 8.386 11.143 1.00 81.56 322 SER A C 1
ATOM 2466 O O . SER A 1 322 ? -21.698 8.769 11.726 1.00 81.56 322 SER A O 1
ATOM 2468 N N . ALA A 1 323 ? -23.069 7.096 11.166 1.00 82.25 323 ALA A N 1
ATOM 2469 C CA . ALA A 1 323 ? -22.401 6.084 11.990 1.00 82.25 323 ALA A CA 1
ATOM 2470 C C . ALA A 1 323 ? -20.886 6.037 11.746 1.00 82.25 323 ALA A C 1
ATOM 2472 O O . ALA A 1 323 ? -20.097 6.061 12.689 1.00 82.25 323 ALA A O 1
ATOM 2473 N N . ARG A 1 324 ? -20.481 6.058 10.474 1.00 80.50 324 ARG A N 1
ATOM 2474 C CA . ARG A 1 324 ? -19.071 6.024 10.079 1.00 80.50 324 ARG A CA 1
ATOM 2475 C C . ARG A 1 324 ? -18.301 7.264 10.532 1.00 80.50 324 ARG A C 1
ATOM 2477 O O . ARG A 1 324 ? -17.195 7.127 11.042 1.00 80.50 324 ARG A O 1
ATOM 2484 N N . GLU A 1 325 ? -18.882 8.449 10.362 1.00 72.44 325 GLU A N 1
ATOM 2485 C CA . GLU A 1 325 ? -18.279 9.722 10.786 1.00 72.44 325 GLU A CA 1
ATOM 2486 C C . GLU A 1 325 ? -18.130 9.787 12.310 1.00 72.44 325 GLU A C 1
ATOM 2488 O O . GLU A 1 325 ? -17.153 10.322 12.821 1.00 72.44 325 GLU A O 1
ATOM 2493 N N . ARG A 1 326 ? -19.059 9.160 13.041 1.00 82.31 326 ARG A N 1
ATOM 2494 C CA . ARG A 1 326 ? -19.038 9.042 14.507 1.00 82.31 326 ARG A CA 1
ATOM 2495 C C . ARG A 1 326 ? -18.092 7.952 15.030 1.00 82.31 326 ARG A C 1
ATOM 2497 O O . ARG A 1 326 ? -18.024 7.745 16.239 1.00 82.31 326 ARG A O 1
ATOM 2504 N N . GLY A 1 327 ? -17.381 7.246 14.148 1.00 80.75 327 GLY A N 1
ATOM 2505 C CA . GLY A 1 327 ? -16.441 6.183 14.518 1.00 80.75 327 GLY A CA 1
ATOM 2506 C C . GLY A 1 327 ? -17.084 4.822 14.813 1.00 80.75 327 GLY A C 1
ATOM 2507 O O . GLY A 1 327 ? -16.382 3.902 15.242 1.00 80.75 327 GLY A O 1
ATOM 2508 N N . VAL A 1 328 ? -18.385 4.658 14.543 1.00 88.31 328 VAL A N 1
ATOM 2509 C CA . VAL A 1 328 ? -19.101 3.388 14.724 1.00 88.31 328 VAL A CA 1
ATOM 2510 C C . VAL A 1 328 ? -18.672 2.404 13.639 1.00 88.31 328 VAL A C 1
ATOM 2512 O O . VAL A 1 328 ? -18.791 2.666 12.443 1.00 88.31 328 VAL A O 1
ATOM 2515 N N . GLN A 1 329 ? -18.184 1.242 14.067 1.00 88.19 329 GLN A N 1
ATOM 2516 C CA . GLN A 1 329 ? -17.690 0.174 13.194 1.00 88.19 329 GLN A CA 1
ATOM 2517 C C . GLN A 1 329 ? -18.666 -1.004 13.108 1.00 88.19 329 GLN A C 1
ATOM 2519 O O . GLN A 1 329 ? -18.666 -1.729 12.116 1.00 88.19 329 GLN A O 1
ATOM 2524 N N . ILE A 1 330 ? -19.486 -1.206 14.144 1.00 91.38 330 ILE A N 1
ATOM 2525 C CA . ILE A 1 330 ? -20.453 -2.305 14.251 1.00 91.38 330 ILE A CA 1
ATOM 2526 C C . ILE A 1 330 ? -21.778 -1.744 14.766 1.00 91.38 330 ILE A C 1
ATOM 2528 O O . ILE A 1 330 ? -21.777 -0.959 15.711 1.00 91.38 330 ILE A O 1
ATOM 2532 N N . ILE A 1 331 ? -22.903 -2.177 14.191 1.00 91.94 331 ILE A N 1
ATOM 2533 C CA . ILE A 1 331 ? -24.242 -1.896 14.722 1.00 91.94 331 ILE A CA 1
ATOM 2534 C C . ILE A 1 331 ? -24.875 -3.211 15.189 1.00 91.94 331 ILE A C 1
ATOM 2536 O O . ILE A 1 331 ? -25.003 -4.153 14.410 1.00 91.94 331 ILE A O 1
ATOM 2540 N N . ILE A 1 332 ? -25.272 -3.269 16.460 1.00 91.25 332 ILE A N 1
ATOM 2541 C CA . ILE A 1 332 ? -26.070 -4.349 17.046 1.00 91.25 332 ILE A CA 1
ATOM 2542 C C . ILE A 1 332 ? -27.509 -3.844 17.115 1.00 91.25 332 ILE A C 1
ATOM 2544 O O . ILE A 1 332 ? -27.813 -2.946 17.897 1.00 91.25 332 ILE A O 1
ATOM 2548 N N . ALA A 1 333 ? -28.394 -4.402 16.295 1.00 89.69 333 ALA A N 1
ATOM 2549 C CA . ALA A 1 333 ? -29.773 -3.944 16.203 1.00 89.69 333 ALA A CA 1
ATOM 2550 C C . ALA A 1 333 ? -30.743 -4.968 16.809 1.00 89.69 333 ALA A C 1
ATOM 2552 O O . ALA A 1 333 ? -30.844 -6.099 16.335 1.00 89.69 333 ALA A O 1
ATOM 2553 N N . GLY A 1 334 ? -31.447 -4.565 17.866 1.00 84.88 334 GLY A N 1
ATOM 2554 C CA . GLY A 1 334 ? -32.502 -5.347 18.504 1.00 84.88 334 GLY A CA 1
ATOM 2555 C C . GLY A 1 334 ? -33.863 -5.071 17.872 1.00 84.88 334 GLY A C 1
ATOM 2556 O O . GLY A 1 334 ? -34.259 -3.912 17.734 1.00 84.88 334 GLY A O 1
ATOM 2557 N N . ALA A 1 335 ? -34.591 -6.131 17.523 1.00 72.75 335 ALA A N 1
ATOM 2558 C CA . ALA A 1 335 ? -35.963 -6.055 17.032 1.00 72.75 335 ALA A CA 1
ATOM 2559 C C . ALA A 1 335 ? -36.862 -7.005 17.837 1.00 72.75 335 ALA A C 1
ATOM 2561 O O . ALA A 1 335 ? -36.553 -8.189 17.978 1.00 72.75 335 ALA A O 1
ATOM 2562 N N . GLY A 1 336 ? -37.969 -6.482 18.369 1.00 65.12 336 GLY A N 1
ATOM 2563 C CA . GLY A 1 336 ? -39.007 -7.286 19.014 1.00 65.12 336 GLY A CA 1
ATOM 2564 C C . GLY A 1 336 ? -39.766 -8.155 18.003 1.00 65.12 336 GLY A C 1
ATOM 2565 O O . GLY A 1 336 ? -39.839 -7.834 16.821 1.00 65.12 336 GLY A O 1
ATOM 2566 N N . GLY A 1 337 ? -40.361 -9.260 18.465 1.00 56.00 337 GLY A N 1
ATOM 2567 C CA . GLY A 1 337 ? -40.979 -10.311 17.633 1.00 56.00 337 GLY A CA 1
ATOM 2568 C C . GLY A 1 337 ? -42.196 -9.922 16.773 1.00 56.00 337 GLY A C 1
ATOM 2569 O O . GLY A 1 337 ? -42.840 -10.807 16.215 1.00 56.00 337 GLY A O 1
ATOM 2570 N N . ALA A 1 338 ? -42.523 -8.635 16.642 1.00 53.06 338 ALA A N 1
ATOM 2571 C CA . ALA A 1 338 ? -43.525 -8.131 15.713 1.00 53.06 338 ALA A CA 1
ATOM 2572 C C . ALA A 1 338 ? -42.837 -7.304 14.611 1.00 53.06 338 ALA A C 1
ATOM 2574 O O . ALA A 1 338 ? -42.514 -6.140 14.819 1.00 53.06 338 ALA A O 1
ATOM 2575 N N . ALA A 1 339 ? -42.693 -7.931 13.438 1.00 43.72 339 ALA A N 1
ATOM 2576 C CA . ALA A 1 339 ? -42.273 -7.375 12.146 1.00 43.72 339 ALA A CA 1
ATOM 2577 C C . ALA A 1 339 ? -40.767 -7.094 11.933 1.00 43.72 339 ALA A C 1
ATOM 2579 O O . ALA A 1 339 ? -40.183 -6.234 12.573 1.00 43.72 339 ALA A O 1
ATOM 2580 N N . HIS A 1 340 ? -40.233 -7.831 10.943 1.00 43.16 340 HIS A N 1
ATOM 2581 C CA . HIS A 1 340 ? -39.159 -7.540 9.979 1.00 43.16 340 HIS A CA 1
ATOM 2582 C C . HIS A 1 340 ? -37.879 -6.843 10.476 1.00 43.16 340 HIS A C 1
ATOM 2584 O O . HIS A 1 340 ? -37.917 -5.803 11.118 1.00 43.16 340 HIS A O 1
ATOM 2590 N N . LEU A 1 341 ? -36.737 -7.450 10.117 1.00 43.03 341 LEU A N 1
ATOM 2591 C CA . LEU A 1 341 ? -35.368 -6.967 10.334 1.00 43.03 341 LEU A CA 1
ATOM 2592 C C . LEU A 1 341 ? -35.276 -5.428 10.326 1.00 43.03 341 LEU A C 1
ATOM 2594 O O . LEU A 1 341 ? -35.915 -4.809 9.473 1.00 43.03 341 LEU A O 1
ATOM 2598 N N . PRO A 1 342 ? -34.475 -4.819 11.221 1.00 43.41 342 PRO A N 1
ATOM 2599 C CA . PRO A 1 342 ? -34.206 -3.387 11.163 1.00 43.41 342 PRO A CA 1
ATOM 2600 C C . PRO A 1 342 ? -33.689 -3.078 9.754 1.00 43.41 342 PRO A C 1
ATOM 2602 O O . PRO A 1 342 ? -32.669 -3.635 9.350 1.00 43.41 342 PRO A O 1
ATOM 2605 N N . GLY A 1 343 ? -34.503 -2.331 9.001 1.00 44.78 343 GLY A N 1
ATOM 2606 C CA . GLY A 1 343 ? -34.369 -2.132 7.557 1.00 44.78 343 GLY A CA 1
ATOM 2607 C C . GLY A 1 343 ? -33.036 -1.558 7.120 1.00 44.78 343 GLY A C 1
ATOM 2608 O O . GLY A 1 343 ? -32.398 -0.857 7.936 1.00 44.78 343 GLY A O 1
#